Protein AF-A0A0M1VW42-F1 (afdb_monomer)

Nearest PDB structures (foldseek):
  6h0a-assembly1_A  TM=8.310E-01  e=3.616E-01  Homo sapiens
  1sc6-assembly1_D  TM=5.309E-01  e=1.632E-01  Escherichia coli
  1sc6-assembly1_C  TM=4.648E-01  e=4.910E-01  Escherichia coli
  6vz8-assembly1_R  TM=3.856E-01  e=1.389E+00  Arabidopsis thaliana
  3mtj-assembly1_A  TM=3.858E-01  e=3.077E+00  Thiobacillus denitrificans ATCC 25259

Organism: NCBI:txid469606

Radius of gyration: 21.07 Å; Cα contacts (8 Å, |Δi|>4): 609; chains: 1; bounding box: 52×49×60 Å

pLDDT: mean 81.1, std 13.62, range [33.69, 97.38]

Solvent-accessible surface area (backbone atoms only — not comparable to full-atom values): 19441 Å² total; per-residue (Å²): 131,86,78,72,64,46,77,35,41,20,64,25,73,74,48,46,68,50,44,62,53,35,60,77,67,72,54,63,53,63,59,52,53,50,51,52,48,51,54,46,50,55,55,35,47,76,70,75,40,60,72,78,79,42,40,70,41,20,39,85,55,71,62,80,68,27,27,28,36,40,37,40,28,41,48,82,61,46,93,58,97,53,61,65,55,65,51,41,39,54,48,43,54,59,52,68,37,77,91,32,43,88,45,38,29,32,35,25,40,38,73,50,47,68,87,44,76,38,39,62,61,52,44,52,54,48,33,74,70,35,90,68,74,70,73,72,90,78,51,43,30,41,38,40,38,38,35,40,35,36,70,68,56,50,50,52,53,45,66,72,41,66,83,41,83,29,46,70,51,65,38,82,48,62,71,52,70,66,62,34,80,22,58,68,71,54,52,72,64,28,35,41,43,66,60,32,37,38,26,47,21,54,88,94,50,83,77,44,79,66,62,78,40,49,47,91,84,47,44,81,41,81,35,43,36,72,58,30,46,30,53,66,32,47,70,69,79,54,56,84,54,97,49,55,65,53,38,45,12,34,72,76,30,61,88,70,52,55,61,65,86,79,36,45,80,44,73,53,69,69,56,52,50,45,43,48,73,72,33,61,69,56,24,52,60,40,53,79,68,64,37,82,46,74,64,51,38,49,51,54,53,56,77,45,63,58,68,59,52,26,55,34,34,48,47,94,88,43,34,34,34,28,34,62,40,76,48,97,76,41,66,37,42,35,33,36,37,46,40,78,93,77,42,34,38,33,63,74,51,74,89

Secondary structure (DSSP, 8-state):
---PPEEES---TTHHHHHHHHHHTT--HHHHHHHHHHHHHHHHHHTT--GGGGTTTSS---SSS-EEEEEEEEGGG--SS-HHHHHHHHHHHHTTSGGGTT--EEEEEEEE-TTSTTHHHHHHHHHHH-SSPPPTTS--EEEEEEEEE-HHHHHHHHHHHTTSTTEEEEEE-TT-GGGGTTT----EEEEEETTEEEEEE-TT----GGGGGS-TTPEEEEEEHHHHHHHT----S---STTHHHHHHHHH-TTT---GGGSEEE--HHHHHHHHHH-HHHHHHHHTTT--SHHHHHHHHHHT--S-EEEEEE-SS-EEEEEEEEETTEEEEEEEEEEGGGTEEEEEEE-

Sequence (351 aa):
MSIKALKLHCFGNQWSVFYDVMKKFNLDIFYVIRNNFMKLENKLNGYSVDYSDLKSVLIPPDGKKHFDFLFLYDYSKCDECFLGKLVFEKLFHILENENFKKTNTSIFSGDLLFDRVGYEEIIDYINKYSIQKIKPYKSNYFVVLMSHLTENQSKYINGLFKDDEYYICCVNITFKNDLVKVNLLLPSVGLKTKDKFIMPIPEEGGENLYSKFLPKKWKPVFVIDYLFDSFLKYNYQTNVYYGNEDFTNYILNPNRAENFKSYSLVVDKNKYNYLTSNKSHVSKILCDVQANDVDNFKNLVWTSLSNNIFNIILDIHGRKFNTLIDVNNHRLFFSFEYISEKKEIRLITAY

Structure (mmCIF, N/CA/C/O backbone):
data_AF-A0A0M1VW42-F1
#
_entry.id   AF-A0A0M1VW42-F1
#
loop_
_atom_site.group_PDB
_atom_site.id
_atom_site.type_symbol
_atom_site.label_atom_id
_atom_site.label_alt_id
_atom_site.label_comp_id
_atom_site.label_asym_id
_atom_site.label_entity_id
_atom_site.label_seq_id
_atom_site.pdbx_PDB_ins_code
_atom_site.Cartn_x
_atom_site.Cartn_y
_atom_site.Cartn_z
_atom_site.occupancy
_atom_site.B_iso_or_equiv
_atom_site.auth_seq_id
_atom_site.auth_comp_id
_atom_site.auth_asym_id
_atom_site.auth_atom_id
_atom_site.pdbx_PDB_model_num
ATOM 1 N N . MET A 1 1 ? -5.391 -11.514 -31.744 1.00 39.09 1 MET A N 1
ATOM 2 C CA . MET A 1 1 ? -5.947 -10.419 -30.912 1.00 39.09 1 MET A CA 1
ATOM 3 C C . MET A 1 1 ? -4.818 -9.462 -30.575 1.00 39.09 1 MET A C 1
ATOM 5 O O . MET A 1 1 ? -3.816 -9.937 -30.055 1.00 39.09 1 MET A O 1
ATOM 9 N N . SER A 1 2 ? -4.927 -8.166 -30.896 1.00 42.12 2 SER A N 1
ATOM 10 C CA . SER A 1 2 ? -3.875 -7.208 -30.531 1.00 42.12 2 SER A CA 1
ATOM 11 C C . SER A 1 2 ? -3.767 -7.121 -29.007 1.00 42.12 2 SER A C 1
ATOM 13 O O . SER A 1 2 ? -4.770 -7.066 -28.290 1.00 42.12 2 SER A O 1
ATOM 15 N N . ILE A 1 3 ? -2.542 -7.201 -28.497 1.00 49.53 3 ILE A N 1
ATOM 16 C CA . ILE A 1 3 ? -2.269 -7.081 -27.069 1.00 49.53 3 ILE A CA 1
ATOM 17 C C . ILE A 1 3 ? -2.462 -5.602 -26.720 1.00 49.53 3 ILE A C 1
ATOM 19 O O . ILE A 1 3 ? -1.600 -4.773 -27.002 1.00 49.53 3 ILE A O 1
ATOM 23 N N . LYS A 1 4 ? -3.623 -5.254 -26.149 1.00 66.38 4 LYS A N 1
ATOM 24 C CA . LYS A 1 4 ? -3.771 -3.996 -25.406 1.00 66.38 4 LYS A CA 1
ATOM 25 C C . LYS A 1 4 ? -2.759 -4.026 -24.258 1.00 66.38 4 LYS A C 1
ATOM 27 O O . LYS A 1 4 ? -2.629 -5.052 -23.594 1.00 66.38 4 LYS A O 1
ATOM 32 N N . ALA A 1 5 ? -2.050 -2.919 -24.051 1.00 79.75 5 ALA A N 1
ATOM 33 C CA . ALA A 1 5 ? -1.117 -2.760 -22.941 1.00 79.75 5 ALA A CA 1
ATOM 34 C C . ALA A 1 5 ? -1.797 -3.115 -21.606 1.00 79.75 5 ALA A C 1
ATOM 36 O O . ALA A 1 5 ? -2.879 -2.597 -21.316 1.00 79.75 5 ALA A O 1
ATOM 37 N N . LEU A 1 6 ? -1.164 -3.973 -20.805 1.00 86.38 6 LEU A N 1
ATOM 38 C CA . LEU A 1 6 ? -1.607 -4.293 -19.450 1.00 86.38 6 LEU A CA 1
ATOM 39 C C . LEU A 1 6 ? -1.093 -3.205 -18.503 1.00 86.38 6 LEU A C 1
ATOM 41 O O . LEU A 1 6 ? 0.103 -2.914 -18.497 1.00 86.38 6 LEU A O 1
ATOM 45 N N . LYS A 1 7 ? -1.988 -2.597 -17.721 1.00 90.19 7 LYS A N 1
ATOM 46 C CA . LYS A 1 7 ? -1.656 -1.530 -16.769 1.00 90.19 7 LYS A CA 1
ATOM 47 C C . LYS A 1 7 ? -2.006 -1.975 -15.356 1.00 90.19 7 LYS A C 1
ATOM 49 O O . LYS A 1 7 ? -3.177 -2.170 -15.058 1.00 90.19 7 LYS A O 1
ATOM 54 N N . LEU A 1 8 ? -1.001 -2.091 -14.499 1.00 89.50 8 LEU A N 1
ATOM 55 C CA . LEU A 1 8 ? -1.141 -2.507 -13.104 1.00 89.50 8 LEU A CA 1
ATOM 56 C C . LEU A 1 8 ? -0.681 -1.361 -12.198 1.00 89.50 8 LEU A C 1
ATOM 58 O O . LEU A 1 8 ? 0.390 -0.796 -12.411 1.00 89.50 8 LEU A O 1
ATOM 62 N N . HIS A 1 9 ? -1.463 -0.990 -11.186 1.00 90.62 9 HIS A N 1
ATOM 63 C CA . HIS A 1 9 ? -1.060 0.042 -10.224 1.00 90.62 9 HIS A CA 1
ATOM 64 C C . HIS A 1 9 ? -0.103 -0.508 -9.178 1.00 90.62 9 HIS A C 1
ATOM 66 O O . HIS A 1 9 ? 0.907 0.133 -8.906 1.00 90.62 9 HIS A O 1
ATOM 72 N N . CYS A 1 10 ? -0.348 -1.717 -8.692 1.00 85.12 10 CYS A N 1
ATOM 73 C CA . CYS A 1 10 ? 0.614 -2.505 -7.936 1.00 85.12 10 CYS A CA 1
ATOM 74 C C . CYS A 1 10 ? 0.623 -3.941 -8.441 1.00 85.12 10 CYS A C 1
ATOM 76 O O . CYS A 1 10 ? -0.285 -4.373 -9.158 1.00 85.12 10 CYS A O 1
ATOM 78 N N . PHE A 1 11 ? 1.665 -4.667 -8.052 1.00 80.06 11 PHE A N 1
ATOM 79 C CA . PHE A 1 11 ? 1.702 -6.107 -8.198 1.00 80.06 11 PHE A CA 1
ATOM 80 C C . PHE A 1 11 ? 2.447 -6.726 -7.002 1.00 80.06 11 PHE A C 1
ATOM 82 O O . PHE A 1 11 ? 3.525 -6.245 -6.657 1.00 80.06 11 PHE A O 1
ATOM 89 N N . GLY A 1 12 ? 1.849 -7.707 -6.317 1.00 71.38 12 GLY A N 1
ATOM 90 C CA . GLY A 1 12 ? 2.294 -8.219 -5.010 1.00 71.38 12 GLY A CA 1
ATOM 91 C C . GLY A 1 12 ? 3.050 -9.559 -5.032 1.00 71.38 12 GLY A C 1
ATOM 92 O O . GLY A 1 12 ? 2.871 -10.383 -5.923 1.00 71.38 12 GLY A O 1
ATOM 93 N N . ASN A 1 13 ? 3.875 -9.792 -4.001 1.00 57.62 13 ASN A N 1
ATOM 94 C CA . ASN A 1 13 ? 4.940 -10.813 -3.938 1.00 57.62 13 ASN A CA 1
ATOM 95 C C . ASN A 1 13 ? 4.492 -12.291 -3.793 1.00 57.62 13 ASN A C 1
ATOM 97 O O . ASN A 1 13 ? 5.327 -13.194 -3.864 1.00 57.62 13 ASN A O 1
ATOM 101 N N . GLN A 1 14 ? 3.198 -12.596 -3.626 1.00 56.34 14 GLN A N 1
ATOM 102 C CA . GLN A 1 14 ? 2.753 -14.002 -3.531 1.00 56.34 14 GLN A CA 1
ATOM 103 C C . GLN A 1 14 ? 3.030 -14.815 -4.814 1.00 56.34 14 GLN A C 1
ATOM 105 O O . GLN A 1 14 ? 3.036 -16.044 -4.795 1.00 56.34 14 GLN A O 1
ATOM 110 N N . TRP A 1 15 ? 3.348 -14.146 -5.924 1.00 55.66 15 TRP A N 1
ATOM 111 C CA . TRP A 1 15 ? 3.736 -14.802 -7.168 1.00 55.66 15 TRP A CA 1
ATOM 112 C C . TRP A 1 15 ? 5.123 -15.434 -7.172 1.00 55.66 15 TRP A C 1
ATOM 114 O O . TRP A 1 15 ? 5.373 -16.218 -8.074 1.00 55.66 15 TRP A O 1
ATOM 124 N N . SER A 1 16 ? 6.025 -15.132 -6.234 1.00 53.97 16 SER A N 1
ATOM 125 C CA . SER A 1 16 ? 7.338 -15.804 -6.196 1.00 53.97 16 SER A CA 1
ATOM 126 C C . SER A 1 16 ? 7.172 -17.325 -6.057 1.00 53.97 16 SER A C 1
ATOM 128 O O . SER A 1 16 ? 7.697 -18.088 -6.865 1.00 53.97 16 SER A O 1
ATOM 130 N N . VAL A 1 17 ? 6.313 -17.756 -5.127 1.00 57.91 17 VAL A N 1
ATOM 131 C CA . VAL A 1 17 ? 5.945 -19.167 -4.935 1.00 57.91 17 VAL A CA 1
ATOM 132 C C . VAL A 1 17 ? 5.143 -19.710 -6.125 1.00 57.91 17 VAL A C 1
ATOM 134 O O . VAL A 1 17 ? 5.425 -20.805 -6.611 1.00 57.91 17 VAL A O 1
ATOM 137 N N . PHE A 1 18 ? 4.174 -18.949 -6.651 1.00 62.38 18 PHE A N 1
ATOM 138 C CA . PHE A 1 18 ? 3.411 -19.375 -7.834 1.00 62.38 18 PHE A CA 1
ATOM 139 C C . PHE A 1 18 ? 4.283 -19.493 -9.090 1.00 62.38 18 PHE A C 1
ATOM 141 O O . PHE A 1 18 ? 4.037 -20.375 -9.904 1.00 62.38 18 PHE A O 1
ATOM 148 N N . TYR A 1 19 ? 5.307 -18.659 -9.261 1.00 62.44 19 TYR A N 1
ATOM 149 C CA . TYR A 1 19 ? 6.197 -18.677 -10.420 1.00 62.44 19 TYR A CA 1
ATOM 150 C C . TYR A 1 19 ? 6.984 -19.984 -10.489 1.00 62.44 19 TYR A C 1
ATOM 152 O O . TYR A 1 19 ? 7.017 -20.620 -11.542 1.00 62.44 19 TYR A O 1
ATOM 160 N N . ASP A 1 20 ? 7.572 -20.423 -9.373 1.00 65.25 20 ASP A N 1
ATOM 161 C CA . ASP A 1 20 ? 8.312 -21.689 -9.318 1.00 65.25 20 ASP A CA 1
ATOM 162 C C . ASP A 1 20 ? 7.423 -22.877 -9.689 1.00 65.25 20 ASP A C 1
ATOM 164 O O . ASP A 1 20 ? 7.853 -23.810 -10.373 1.00 65.25 20 ASP A O 1
ATOM 168 N N . VAL A 1 21 ? 6.153 -22.821 -9.287 1.00 63.59 21 VAL A N 1
ATOM 169 C CA . VAL A 1 21 ? 5.132 -23.785 -9.696 1.00 63.59 21 VAL A CA 1
ATOM 170 C C . VAL A 1 21 ? 4.849 -23.653 -11.197 1.00 63.59 21 VAL A C 1
ATOM 172 O O . VAL A 1 21 ? 4.949 -24.632 -11.931 1.00 63.59 21 VAL A O 1
ATOM 175 N N . MET A 1 22 ? 4.568 -22.453 -11.697 1.00 66.81 22 MET A N 1
ATOM 176 C CA . MET A 1 22 ? 4.240 -22.205 -13.105 1.00 66.81 22 MET A CA 1
ATOM 177 C C . MET A 1 22 ? 5.362 -22.586 -14.071 1.00 66.81 22 MET A C 1
ATOM 179 O O . MET A 1 22 ? 5.080 -23.110 -15.149 1.00 66.81 22 MET A O 1
ATOM 183 N N . LYS A 1 23 ? 6.625 -22.374 -13.683 1.00 66.69 23 LYS A N 1
ATOM 184 C CA . LYS A 1 23 ? 7.804 -22.782 -14.452 1.00 66.69 23 LYS A CA 1
ATOM 185 C C . LYS A 1 23 ? 7.878 -24.299 -14.590 1.00 66.69 23 LYS A C 1
ATOM 187 O O . LYS A 1 23 ? 8.151 -24.784 -15.682 1.00 66.69 23 LYS A O 1
ATOM 192 N N . LYS A 1 24 ? 7.572 -25.055 -13.526 1.00 68.00 24 LYS A N 1
ATOM 193 C CA . LYS A 1 24 ? 7.471 -26.527 -13.602 1.00 68.00 24 LYS A CA 1
ATOM 194 C C . LYS A 1 24 ? 6.394 -26.978 -14.593 1.00 68.00 24 LYS A C 1
ATOM 196 O O . LYS A 1 24 ? 6.545 -28.028 -15.207 1.00 68.00 24 LYS A O 1
ATOM 201 N N . PHE A 1 25 ? 5.345 -26.177 -14.773 1.00 65.12 25 PHE A N 1
ATOM 202 C CA . PHE A 1 25 ? 4.242 -26.449 -15.698 1.00 65.12 25 PHE A CA 1
ATOM 203 C C . PHE A 1 25 ? 4.387 -25.786 -17.081 1.00 65.12 25 PHE A C 1
ATOM 205 O O . PHE A 1 25 ? 3.469 -25.897 -17.889 1.00 65.12 25 PHE A O 1
ATOM 212 N N . ASN A 1 26 ? 5.515 -25.125 -17.383 1.00 68.12 26 ASN A N 1
ATOM 213 C CA . ASN A 1 26 ? 5.757 -24.411 -18.648 1.00 68.12 26 ASN A CA 1
ATOM 214 C C . ASN A 1 26 ? 4.633 -23.427 -19.042 1.00 68.12 26 ASN A C 1
ATOM 216 O O . ASN A 1 26 ? 4.292 -23.294 -20.218 1.00 68.12 26 ASN A O 1
ATOM 220 N N . LEU A 1 27 ? 4.032 -22.745 -18.064 1.00 67.56 27 LEU A N 1
ATOM 221 C CA . LEU A 1 27 ? 2.945 -21.798 -18.320 1.00 67.56 27 LEU A CA 1
ATOM 222 C C . LEU A 1 27 ? 3.471 -20.435 -18.790 1.00 67.56 27 LEU A C 1
ATOM 224 O O . LEU A 1 27 ? 4.463 -19.929 -18.267 1.00 67.56 27 LEU A O 1
ATOM 228 N N . ASP A 1 28 ? 2.761 -19.802 -19.732 1.00 77.19 28 ASP A N 1
ATOM 229 C CA . ASP A 1 28 ? 3.016 -18.412 -20.131 1.00 77.19 28 ASP A CA 1
ATOM 230 C C . ASP A 1 28 ? 2.581 -17.460 -19.010 1.00 77.19 28 ASP A C 1
ATOM 232 O O . ASP A 1 28 ? 1.400 -17.215 -18.760 1.00 77.19 28 ASP A O 1
ATOM 236 N N . ILE A 1 29 ? 3.573 -16.907 -18.331 1.00 75.62 29 ILE A N 1
ATOM 237 C CA . ILE A 1 29 ? 3.407 -16.128 -17.107 1.00 75.62 29 ILE A CA 1
ATOM 238 C C . ILE A 1 29 ? 2.707 -14.809 -17.385 1.00 75.62 29 ILE A C 1
ATOM 240 O O . ILE A 1 29 ? 1.836 -14.400 -16.619 1.00 75.62 29 ILE A O 1
ATOM 244 N N . PHE A 1 30 ? 3.015 -14.178 -18.517 1.00 78.62 30 PHE A N 1
ATOM 245 C CA . PHE A 1 30 ? 2.319 -12.969 -18.929 1.00 78.62 30 PHE A CA 1
ATOM 246 C C . PHE A 1 30 ? 0.835 -13.255 -19.172 1.00 78.62 30 PHE A C 1
ATOM 248 O O . PHE A 1 30 ? -0.026 -12.489 -18.731 1.00 78.62 30 PHE A O 1
ATOM 255 N N . TYR A 1 31 ? 0.526 -14.378 -19.825 1.00 80.69 31 TYR A N 1
ATOM 256 C CA . TYR A 1 31 ? -0.853 -14.793 -20.062 1.00 80.69 31 TYR A CA 1
ATOM 257 C C . TYR A 1 31 ? -1.615 -15.068 -18.757 1.00 80.69 31 TYR A C 1
ATOM 259 O O . TYR A 1 31 ? -2.746 -14.604 -18.602 1.00 80.69 31 TYR A O 1
ATOM 267 N N . VAL A 1 32 ? -0.998 -15.746 -17.783 1.00 82.31 32 VAL A N 1
ATOM 268 C CA . VAL A 1 32 ? -1.642 -16.009 -16.484 1.00 82.31 32 VAL A CA 1
ATOM 269 C C . VAL A 1 32 ? -1.842 -14.722 -15.680 1.00 82.31 32 VAL A C 1
ATOM 271 O O . VAL A 1 32 ? -2.938 -14.509 -15.160 1.00 82.31 32 VAL A O 1
ATOM 274 N N . ILE A 1 33 ? -0.851 -13.821 -15.630 1.00 83.25 33 ILE A N 1
ATOM 275 C CA . ILE A 1 33 ? -1.000 -12.503 -14.984 1.00 83.25 33 ILE A CA 1
ATOM 276 C C . ILE A 1 33 ? -2.162 -11.738 -15.623 1.00 83.25 33 ILE A C 1
ATOM 278 O O . ILE A 1 33 ? -3.037 -11.236 -14.917 1.00 83.25 33 ILE A O 1
ATOM 282 N N . ARG A 1 34 ? -2.212 -11.690 -16.959 1.00 85.81 34 ARG A N 1
ATOM 283 C CA . ARG A 1 34 ? -3.280 -11.016 -17.702 1.00 85.81 34 ARG A CA 1
ATOM 284 C C . ARG A 1 34 ? -4.654 -11.606 -17.393 1.00 85.81 34 ARG A C 1
ATOM 286 O O . ARG A 1 34 ? -5.586 -10.848 -17.140 1.00 85.81 34 ARG A O 1
ATOM 293 N N . ASN A 1 35 ? -4.796 -12.928 -17.405 1.00 88.50 35 ASN A N 1
ATOM 294 C CA . ASN A 1 35 ? -6.075 -13.585 -17.132 1.00 88.50 35 ASN A CA 1
ATOM 295 C C . ASN A 1 35 ? -6.542 -13.359 -15.692 1.00 88.50 35 ASN A C 1
ATOM 297 O O . ASN A 1 35 ? -7.717 -13.071 -15.468 1.00 88.50 35 ASN A O 1
ATOM 301 N N . ASN A 1 36 ? -5.627 -13.442 -14.724 1.00 89.31 36 ASN A N 1
ATOM 302 C CA . ASN A 1 36 ? -5.936 -13.166 -13.325 1.00 89.31 36 ASN A CA 1
ATOM 303 C C . ASN A 1 36 ? -6.330 -11.699 -13.121 1.00 89.31 36 ASN A C 1
ATOM 305 O O . ASN A 1 36 ? -7.307 -11.421 -12.426 1.00 89.31 36 ASN A O 1
ATOM 309 N N . PHE A 1 37 ? -5.649 -10.768 -13.789 1.00 91.88 37 PHE A N 1
ATOM 310 C CA . PHE A 1 37 ? -6.035 -9.362 -13.762 1.00 91.88 37 PHE A CA 1
ATOM 311 C C . PHE A 1 37 ? -7.416 -9.133 -14.393 1.00 91.88 37 PHE A C 1
ATOM 313 O O . PHE A 1 37 ? -8.256 -8.479 -13.789 1.00 91.88 37 PHE A O 1
ATOM 320 N N . MET A 1 38 ? -7.714 -9.751 -15.541 1.00 93.38 38 MET A N 1
ATOM 321 C CA . MET A 1 38 ? -9.050 -9.683 -16.150 1.00 93.38 38 MET A CA 1
ATOM 322 C C . MET A 1 38 ? -10.136 -10.274 -15.236 1.00 93.38 38 MET A C 1
ATOM 324 O O . MET A 1 38 ? -11.234 -9.725 -15.149 1.00 93.38 38 MET A O 1
ATOM 328 N N . LYS A 1 39 ? -9.845 -11.376 -14.528 1.00 94.75 39 LYS A N 1
ATOM 329 C CA . LYS A 1 39 ? -10.752 -11.966 -13.526 1.00 94.75 39 LYS A CA 1
ATOM 330 C C . LYS A 1 39 ? -11.042 -10.970 -12.401 1.00 94.75 39 LYS A C 1
ATOM 332 O O . LYS A 1 39 ? -12.202 -10.808 -12.020 1.00 94.75 39 LYS A O 1
ATOM 337 N N . LEU A 1 40 ? -10.013 -10.280 -11.908 1.00 95.81 40 LEU A N 1
ATOM 338 C CA . LEU A 1 40 ? -10.165 -9.224 -10.914 1.00 95.81 40 LEU A CA 1
ATOM 339 C C . LEU A 1 40 ? -10.977 -8.040 -11.447 1.00 95.81 40 LEU A C 1
ATOM 341 O O . LEU A 1 40 ? -11.939 -7.640 -10.799 1.00 95.81 40 LEU A O 1
ATOM 345 N N . GLU A 1 41 ? -10.622 -7.487 -12.608 1.00 96.12 41 GLU A N 1
ATOM 346 C CA . GLU A 1 41 ? -11.327 -6.344 -13.200 1.00 96.12 41 GLU A CA 1
ATOM 347 C C . GLU A 1 41 ? -12.808 -6.657 -13.409 1.00 96.12 41 GLU A C 1
ATOM 349 O O . GLU A 1 41 ? -13.664 -5.865 -13.026 1.00 96.12 41 GLU A O 1
ATOM 354 N N . ASN A 1 42 ? -13.134 -7.842 -13.932 1.00 96.12 42 ASN A N 1
ATOM 355 C CA . ASN A 1 42 ? -14.521 -8.281 -14.083 1.00 96.12 42 ASN A CA 1
ATOM 356 C C . ASN A 1 42 ? -15.252 -8.336 -12.735 1.00 96.12 42 ASN A C 1
ATOM 358 O O . ASN A 1 42 ? -16.399 -7.894 -12.640 1.00 96.12 42 ASN A O 1
ATOM 362 N N . LYS A 1 43 ? -14.589 -8.835 -11.681 1.00 96.25 43 LYS A N 1
ATOM 363 C CA . LYS A 1 43 ? -15.155 -8.857 -10.329 1.00 96.25 43 LYS A CA 1
ATOM 364 C C . LYS A 1 43 ? -15.408 -7.439 -9.821 1.00 96.25 43 LYS A C 1
ATOM 366 O O . LYS A 1 43 ? -16.519 -7.167 -9.387 1.00 96.25 43 LYS A O 1
ATOM 371 N N . LEU A 1 44 ? -14.431 -6.538 -9.909 1.00 97.25 44 LEU A N 1
ATOM 372 C CA . LEU A 1 44 ? -14.555 -5.145 -9.461 1.00 97.25 44 LEU A CA 1
ATOM 373 C C . LEU A 1 44 ? -15.641 -4.381 -10.234 1.00 97.25 44 LEU A C 1
ATOM 375 O O . LEU A 1 44 ? -16.494 -3.730 -9.623 1.00 97.25 44 LEU A O 1
ATOM 379 N N . ASN A 1 45 ? -15.682 -4.541 -11.557 1.00 96.62 45 ASN A N 1
ATOM 380 C CA . ASN A 1 45 ? -16.691 -3.938 -12.427 1.00 96.62 45 ASN A CA 1
ATOM 381 C C . ASN A 1 45 ? -18.108 -4.403 -12.071 1.00 96.62 45 ASN A C 1
ATOM 383 O O . ASN A 1 45 ? -19.033 -3.590 -12.069 1.00 96.62 45 ASN A O 1
ATOM 387 N N . GLY A 1 46 ? -18.273 -5.671 -11.674 1.00 96.69 46 GLY A N 1
ATOM 388 C CA . GLY A 1 46 ? -19.538 -6.200 -11.153 1.00 96.69 46 GLY A CA 1
ATOM 389 C C . GLY A 1 46 ? -20.064 -5.465 -9.910 1.00 96.69 46 GLY A C 1
ATOM 390 O O . GLY A 1 46 ? -21.268 -5.464 -9.670 1.00 96.69 46 GLY A O 1
ATOM 391 N N . TYR A 1 47 ? -19.194 -4.781 -9.159 1.00 96.44 47 TYR A N 1
ATOM 392 C CA . TYR A 1 47 ? -19.557 -3.915 -8.027 1.00 96.44 47 TYR A CA 1
ATOM 393 C C . TYR A 1 47 ? -19.388 -2.421 -8.341 1.00 96.44 47 TYR A C 1
ATOM 395 O O . TYR A 1 47 ? -19.360 -1.588 -7.430 1.00 96.44 47 TYR A O 1
ATOM 403 N N . SER A 1 48 ? -19.273 -2.054 -9.619 1.00 96.12 48 SER A N 1
ATOM 404 C CA . SER A 1 48 ? -19.038 -0.674 -10.061 1.00 96.12 48 SER A CA 1
ATOM 405 C C . SER A 1 48 ? -17.817 -0.050 -9.371 1.00 96.12 48 SER A C 1
ATOM 407 O O . SER A 1 48 ? -17.897 1.044 -8.801 1.00 96.12 48 SER A O 1
ATOM 409 N N . VAL A 1 49 ? -16.714 -0.796 -9.337 1.00 96.19 49 VAL A N 1
ATOM 410 C CA . VAL A 1 49 ? -15.392 -0.324 -8.922 1.00 96.19 49 VAL A CA 1
ATOM 411 C C . VAL A 1 49 ? -14.484 -0.390 -10.142 1.00 96.19 49 VAL A C 1
ATOM 413 O O . VAL A 1 49 ? -14.231 -1.474 -10.655 1.00 96.19 49 VAL A O 1
ATOM 416 N N . ASP A 1 50 ? -14.001 0.762 -10.596 1.00 94.75 50 ASP A N 1
ATOM 417 C CA . ASP A 1 50 ? -12.973 0.832 -11.634 1.00 94.75 50 ASP A CA 1
ATOM 418 C C . ASP A 1 50 ? -11.598 0.650 -10.976 1.00 94.75 50 ASP A C 1
ATOM 420 O O . ASP A 1 50 ? -11.285 1.320 -9.990 1.00 94.75 50 ASP A O 1
ATOM 424 N N . TYR A 1 51 ? -10.768 -0.249 -11.504 1.00 95.06 51 TYR A N 1
ATOM 425 C CA . TYR A 1 51 ? -9.409 -0.459 -11.000 1.00 95.06 51 TYR A CA 1
ATOM 426 C C . TYR A 1 51 ? -8.565 0.825 -11.051 1.00 95.06 51 TYR A C 1
ATOM 428 O O . TYR A 1 51 ? -7.766 1.088 -10.150 1.00 95.06 51 TYR A O 1
ATOM 436 N N . SER A 1 52 ? -8.770 1.658 -12.072 1.00 92.69 52 SER A N 1
ATOM 437 C CA . SER A 1 52 ? -8.025 2.905 -12.249 1.00 92.69 52 SER A CA 1
ATOM 438 C C . SER A 1 52 ? -8.327 3.952 -11.170 1.00 92.69 52 SER A C 1
ATOM 440 O O . SER A 1 52 ? -7.429 4.708 -10.781 1.00 92.69 52 SER A O 1
ATOM 442 N N . ASP A 1 53 ? -9.537 3.931 -10.597 1.00 92.62 53 ASP A N 1
ATOM 443 C CA . ASP A 1 53 ? -9.925 4.763 -9.449 1.00 92.62 53 ASP A CA 1
ATOM 444 C C . ASP A 1 53 ? -9.149 4.380 -8.173 1.00 92.62 53 ASP A C 1
ATOM 446 O O . ASP A 1 53 ? -9.047 5.181 -7.240 1.00 92.62 53 ASP A O 1
ATOM 450 N N . LEU A 1 54 ? -8.584 3.167 -8.112 1.00 93.50 54 LEU A N 1
ATOM 451 C CA . LEU A 1 54 ? -7.855 2.662 -6.945 1.00 93.50 54 LEU A CA 1
ATOM 452 C C . LEU A 1 54 ? -6.379 3.074 -6.941 1.00 93.50 54 LEU A C 1
ATOM 454 O O . LEU A 1 54 ? -5.694 2.881 -5.941 1.00 93.50 54 LEU A O 1
ATOM 458 N N . LYS A 1 55 ? -5.867 3.694 -8.012 1.00 91.38 55 LYS A N 1
ATOM 459 C CA . LYS A 1 55 ? -4.446 4.055 -8.145 1.00 91.38 55 LYS A CA 1
ATOM 460 C C . LYS A 1 55 ? -3.847 4.690 -6.891 1.00 91.38 55 LYS A C 1
ATOM 462 O O . LYS A 1 55 ? -2.738 4.341 -6.510 1.00 91.38 55 LYS A O 1
ATOM 467 N N . SER A 1 56 ? -4.553 5.637 -6.273 1.00 87.81 56 SER A N 1
ATOM 468 C CA . SER A 1 56 ? -4.022 6.432 -5.161 1.00 87.81 56 SER A CA 1
ATOM 469 C C . SER A 1 56 ? -3.716 5.602 -3.912 1.00 87.81 56 SER A C 1
ATOM 471 O O . SER A 1 56 ? -2.816 5.947 -3.160 1.00 87.81 56 SER A O 1
ATOM 473 N N . VAL A 1 57 ? -4.451 4.510 -3.716 1.00 88.38 57 VAL A N 1
ATOM 474 C CA . VAL A 1 57 ? -4.371 3.636 -2.543 1.00 88.38 57 VAL A CA 1
ATOM 475 C C . VAL A 1 57 ? -3.551 2.363 -2.818 1.00 88.38 57 VAL A C 1
ATOM 477 O O . VAL A 1 57 ? -3.134 1.663 -1.898 1.00 88.38 57 VAL A O 1
ATOM 480 N N . LEU A 1 58 ? -3.270 2.101 -4.097 1.00 89.44 58 LEU A N 1
ATOM 481 C CA . LEU A 1 58 ? -2.430 1.004 -4.576 1.00 89.44 58 LEU A CA 1
ATOM 482 C C . LEU A 1 58 ? -0.969 1.415 -4.814 1.00 89.44 58 LEU A C 1
ATOM 484 O O . LEU A 1 58 ? -0.179 0.600 -5.277 1.00 89.44 58 LEU A O 1
ATOM 488 N N . ILE A 1 59 ? -0.582 2.655 -4.517 1.00 86.06 59 ILE A N 1
ATOM 489 C CA . ILE A 1 59 ? 0.809 3.119 -4.616 1.00 86.06 59 ILE A CA 1
ATOM 490 C C . ILE A 1 59 ? 1.221 3.808 -3.311 1.00 86.06 59 ILE A C 1
ATOM 492 O O . ILE A 1 59 ? 0.349 4.355 -2.628 1.00 86.06 59 ILE A O 1
ATOM 496 N N . PRO A 1 60 ? 2.524 3.839 -2.971 1.00 82.44 60 PRO A N 1
ATOM 497 C CA . PRO A 1 60 ? 2.968 4.543 -1.779 1.00 82.44 60 PRO A CA 1
ATOM 498 C C . PRO A 1 60 ? 2.586 6.031 -1.837 1.00 82.44 60 PRO A C 1
ATOM 500 O O . PRO A 1 60 ? 2.699 6.649 -2.905 1.00 82.44 60 PRO A O 1
ATOM 503 N N . PRO A 1 61 ? 2.184 6.640 -0.709 1.00 86.12 61 PRO A N 1
ATOM 504 C CA . PRO A 1 61 ? 1.935 8.071 -0.656 1.00 86.12 61 PRO A CA 1
ATOM 505 C C . PRO A 1 61 ? 3.220 8.881 -0.869 1.00 86.12 61 PRO A C 1
ATOM 507 O O . PRO A 1 61 ? 4.319 8.469 -0.485 1.00 86.12 61 PRO A O 1
ATOM 510 N N . ASP A 1 62 ? 3.060 10.072 -1.454 1.00 79.25 62 ASP A N 1
ATOM 511 C CA . ASP A 1 62 ? 4.154 11.004 -1.746 1.00 79.25 62 ASP A CA 1
ATOM 512 C C . ASP A 1 62 ? 4.641 11.805 -0.535 1.00 79.25 62 ASP A C 1
ATOM 514 O O . ASP A 1 62 ? 5.673 12.471 -0.610 1.00 79.25 62 ASP A O 1
ATOM 518 N N . GLY A 1 63 ? 3.892 11.754 0.569 1.00 82.56 63 GLY A N 1
ATOM 519 C CA . GLY A 1 63 ? 4.193 12.481 1.790 1.00 82.56 63 GLY A CA 1
ATOM 520 C C . GLY A 1 63 ? 4.013 14.000 1.692 1.00 82.56 63 GLY A C 1
ATOM 521 O O . GLY A 1 63 ? 4.448 14.732 2.576 1.00 82.56 63 GLY A O 1
ATOM 522 N N . LYS A 1 64 ? 3.371 14.514 0.637 1.00 84.00 64 LYS A N 1
ATOM 523 C CA . LYS A 1 64 ? 3.009 15.941 0.549 1.00 84.00 64 LYS A CA 1
ATOM 524 C C . LYS A 1 64 ? 1.632 16.192 1.140 1.00 84.00 64 LYS A C 1
ATOM 526 O O . LYS A 1 64 ? 1.431 17.143 1.887 1.00 84.00 64 LYS A O 1
ATOM 531 N N . LYS A 1 65 ? 0.669 15.350 0.765 1.00 89.50 65 LYS A N 1
ATOM 532 C CA . LYS A 1 65 ? -0.735 15.482 1.183 1.00 89.50 65 LYS A CA 1
ATOM 533 C C . LYS A 1 65 ? -1.248 14.249 1.909 1.00 89.50 65 LYS A C 1
ATOM 535 O O . LYS A 1 65 ? -2.069 14.378 2.815 1.00 89.50 65 LYS A O 1
ATOM 540 N N . HIS A 1 66 ? -0.796 13.080 1.476 1.00 91.62 66 HIS A N 1
ATOM 541 C CA . HIS A 1 66 ? -1.204 11.804 2.036 1.00 91.62 66 HIS A CA 1
ATOM 542 C C . HIS A 1 66 ? 0.008 11.096 2.622 1.00 91.62 66 HIS A C 1
ATOM 544 O O . HIS A 1 66 ? 1.136 11.316 2.182 1.00 91.62 66 HIS A O 1
ATOM 550 N N . PHE A 1 67 ? -0.260 10.264 3.613 1.00 89.94 67 PHE A N 1
ATOM 551 C CA . PHE A 1 67 ? 0.713 9.653 4.496 1.00 89.94 67 PHE A CA 1
ATOM 552 C C . PHE A 1 67 ? 0.202 8.280 4.936 1.00 89.94 67 PHE A C 1
ATOM 554 O O . PHE A 1 67 ? -0.997 7.992 4.872 1.00 89.94 67 PHE A O 1
ATOM 561 N N . ASP A 1 68 ? 1.124 7.456 5.408 1.00 89.12 68 ASP A N 1
ATOM 562 C CA . ASP A 1 68 ? 0.850 6.192 6.073 1.00 89.12 68 ASP A CA 1
ATOM 563 C C . ASP A 1 68 ? 0.945 6.388 7.591 1.00 89.12 68 ASP A C 1
ATOM 565 O O . ASP A 1 68 ? 1.911 6.980 8.088 1.00 89.12 68 ASP A O 1
ATOM 569 N N . PHE A 1 69 ? -0.047 5.889 8.330 1.00 91.12 69 PHE A N 1
ATOM 570 C CA . PHE A 1 69 ? -0.101 6.005 9.788 1.00 91.12 69 PHE A CA 1
ATOM 571 C C . PHE A 1 69 ? -0.304 4.653 10.457 1.00 91.12 69 PHE A C 1
ATOM 573 O O . PHE A 1 69 ? -1.160 3.868 10.052 1.00 91.12 69 PHE A O 1
ATOM 580 N N . LEU A 1 70 ? 0.464 4.428 11.518 1.00 90.88 70 LEU A N 1
ATOM 581 C CA . LEU A 1 70 ? 0.356 3.280 12.404 1.00 90.88 70 LEU A CA 1
ATOM 582 C C . LEU A 1 70 ? -0.373 3.701 13.681 1.00 90.88 70 LEU A C 1
ATOM 584 O O . LEU A 1 70 ? 0.046 4.643 14.349 1.00 90.88 70 LEU A O 1
ATOM 588 N N . PHE A 1 71 ? -1.436 2.984 14.019 1.00 93.25 71 PHE A N 1
ATOM 589 C CA . PHE A 1 71 ? -2.193 3.107 15.259 1.00 93.25 71 PHE A CA 1
ATOM 590 C C . PHE A 1 71 ? -1.883 1.899 16.136 1.00 93.25 71 PHE A C 1
ATOM 592 O O . PHE A 1 71 ? -1.958 0.758 15.673 1.00 93.25 71 PHE A O 1
ATOM 599 N N . LEU A 1 72 ? -1.502 2.159 17.383 1.00 91.75 72 LEU A N 1
ATOM 600 C CA . LEU A 1 72 ? -1.071 1.133 18.322 1.00 91.75 72 LEU A CA 1
ATOM 601 C C . LEU A 1 72 ? -2.045 1.022 19.488 1.00 91.75 72 LEU A C 1
ATOM 603 O O . LEU A 1 72 ? -2.432 2.033 20.083 1.00 91.75 72 LEU A O 1
ATOM 607 N N . TYR A 1 73 ? -2.372 -0.218 19.832 1.00 92.12 73 TYR A N 1
ATOM 608 C CA . TYR A 1 73 ? -3.272 -0.566 20.916 1.00 92.12 73 TYR A CA 1
ATOM 609 C C . TYR A 1 73 ? -2.621 -1.602 21.846 1.00 92.12 73 TYR A C 1
ATOM 611 O O . TYR A 1 73 ? -1.904 -2.488 21.390 1.00 92.12 73 TYR A O 1
ATOM 619 N N . ASP A 1 74 ? -2.860 -1.487 23.148 1.00 88.88 74 ASP A N 1
ATOM 620 C CA . ASP A 1 74 ? -2.360 -2.372 24.198 1.00 88.88 74 ASP A CA 1
ATOM 621 C C . ASP A 1 74 ? -3.340 -3.518 24.452 1.00 88.88 74 ASP A C 1
ATOM 623 O O . ASP A 1 74 ? -4.426 -3.301 24.994 1.00 88.88 74 ASP A O 1
ATOM 627 N N . TYR A 1 75 ? -2.956 -4.746 24.095 1.00 85.69 75 TYR A N 1
ATOM 628 C CA . TYR A 1 75 ? -3.817 -5.906 24.317 1.00 85.69 75 TYR A CA 1
ATOM 629 C C . TYR A 1 75 ? -3.993 -6.206 25.812 1.00 85.69 75 TYR A C 1
ATOM 631 O O . TYR A 1 75 ? -5.053 -6.666 26.222 1.00 85.69 75 TYR A O 1
ATOM 639 N N . SER A 1 76 ? -2.993 -5.897 26.649 1.00 82.25 76 SER A N 1
ATOM 640 C CA . SER A 1 76 ? -3.043 -6.162 28.098 1.00 82.25 76 SER A CA 1
ATOM 641 C C . SER A 1 76 ? -4.085 -5.336 28.855 1.00 82.25 76 SER A C 1
ATOM 643 O O . SER A 1 76 ? -4.395 -5.652 29.999 1.00 82.25 76 SER A O 1
ATOM 645 N N . LYS A 1 77 ? -4.618 -4.287 28.223 1.00 81.81 77 LYS A N 1
ATOM 646 C CA . LYS A 1 77 ? -5.635 -3.395 28.789 1.00 81.81 77 LYS A CA 1
ATOM 647 C C . LYS A 1 77 ? -7.040 -3.670 28.257 1.00 81.81 77 LYS A C 1
ATOM 649 O O . LYS A 1 77 ? -7.939 -2.855 28.435 1.00 81.81 77 LYS A O 1
ATOM 654 N N . CYS A 1 78 ? -7.217 -4.766 27.525 1.00 80.62 78 CYS A N 1
ATOM 655 C CA . CYS A 1 78 ? -8.499 -5.152 26.967 1.00 80.62 78 CYS A CA 1
ATOM 656 C C . CYS A 1 78 ? -8.972 -6.444 27.629 1.00 80.62 78 CYS A C 1
ATOM 658 O O . CYS A 1 78 ? -8.376 -7.501 27.434 1.00 80.62 78 CYS A O 1
ATOM 660 N N . ASP A 1 79 ? -10.072 -6.356 28.373 1.00 72.69 79 ASP A N 1
ATOM 661 C CA . ASP A 1 79 ? -10.714 -7.524 28.985 1.00 72.69 79 ASP A CA 1
ATOM 662 C C . ASP A 1 79 ? -11.506 -8.366 27.962 1.00 72.69 79 ASP A C 1
ATOM 664 O O . ASP A 1 79 ? -11.932 -9.484 28.261 1.00 72.69 79 ASP A O 1
ATOM 668 N N . GLU A 1 80 ? -11.720 -7.858 26.741 1.00 72.31 80 GLU A N 1
ATOM 669 C CA . GLU A 1 80 ? -12.404 -8.604 25.684 1.00 72.31 80 GLU A CA 1
ATOM 670 C C . GLU A 1 80 ? -11.480 -9.601 24.978 1.00 72.31 80 GLU A C 1
ATOM 672 O O . GLU A 1 80 ? -10.334 -9.316 24.639 1.00 72.31 80 GLU A O 1
ATOM 677 N N . CYS A 1 81 ? -12.034 -10.765 24.624 1.00 70.38 81 CYS A N 1
ATOM 678 C CA . CYS A 1 81 ? -11.304 -11.797 23.888 1.00 70.38 81 CYS A CA 1
ATOM 679 C C . CYS A 1 81 ? -10.884 -11.376 22.469 1.00 70.38 81 CYS A C 1
ATOM 681 O O . CYS A 1 81 ? -10.080 -12.075 21.858 1.00 70.38 81 CYS A O 1
ATOM 683 N N . PHE A 1 82 ? -11.439 -10.287 21.921 1.00 82.31 82 PHE A N 1
ATOM 684 C CA . PHE A 1 82 ? -11.102 -9.814 20.580 1.00 82.31 82 PHE A CA 1
ATOM 685 C C . PHE A 1 82 ? -11.080 -8.284 20.485 1.00 82.31 82 PHE A C 1
ATOM 687 O O . PHE A 1 82 ? -12.005 -7.662 19.961 1.00 82.31 82 PHE A O 1
ATOM 694 N N . LEU A 1 83 ? -9.963 -7.683 20.908 1.00 88.19 83 LEU A N 1
ATOM 695 C CA . LEU A 1 83 ? -9.690 -6.245 20.773 1.00 88.19 83 LEU A CA 1
ATOM 696 C C . LEU A 1 83 ? -9.934 -5.716 19.344 1.00 88.19 83 LEU A C 1
ATOM 698 O O . LEU A 1 83 ? -10.432 -4.606 19.160 1.00 88.19 83 LEU A O 1
ATOM 702 N N . GLY A 1 84 ? -9.654 -6.530 18.321 1.00 89.81 84 GLY A N 1
ATOM 703 C CA . GLY A 1 84 ? -9.894 -6.167 16.925 1.00 89.81 84 GLY A CA 1
ATOM 704 C C . GLY A 1 84 ? -11.349 -5.786 16.631 1.00 89.81 84 GLY A C 1
ATOM 705 O O . GLY A 1 84 ? -11.576 -4.855 15.864 1.00 89.81 84 GLY A O 1
ATOM 706 N N . LYS A 1 85 ? -12.341 -6.424 17.268 1.00 91.38 85 LYS A N 1
ATOM 707 C CA . LYS A 1 85 ? -13.755 -6.043 17.105 1.00 91.38 85 LYS A CA 1
ATOM 708 C C . LYS A 1 85 ? -13.992 -4.608 17.564 1.00 91.38 85 LYS A C 1
ATOM 710 O O . LYS A 1 85 ? -14.507 -3.813 16.784 1.00 91.38 85 LYS A O 1
ATOM 715 N N . LEU A 1 86 ? -13.578 -4.276 18.789 1.00 92.19 86 LEU A N 1
ATOM 716 C CA . LEU A 1 86 ? -13.753 -2.940 19.370 1.00 92.19 86 LEU A CA 1
ATOM 717 C C . LEU A 1 86 ? -13.112 -1.864 18.490 1.00 92.19 86 LEU A C 1
ATOM 719 O O . LEU A 1 86 ? -13.726 -0.837 18.190 1.00 92.19 86 LEU A O 1
ATOM 723 N N . VAL A 1 87 ? -11.894 -2.138 18.019 1.00 95.25 87 VAL A N 1
ATOM 724 C CA . VAL A 1 87 ? -11.158 -1.226 17.145 1.00 95.25 87 VAL A CA 1
ATOM 725 C C . VAL A 1 87 ? -11.862 -1.058 15.799 1.00 95.25 87 VAL A C 1
ATOM 727 O O . VAL A 1 87 ? -12.061 0.076 15.367 1.00 95.25 87 VAL A O 1
ATOM 730 N N . PHE A 1 88 ? -12.264 -2.142 15.127 1.00 96.00 88 PHE A N 1
ATOM 731 C CA . PHE A 1 88 ? -12.825 -2.054 13.776 1.00 96.00 88 PHE A CA 1
ATOM 732 C C . PHE A 1 88 ? -14.271 -1.572 13.722 1.00 96.00 88 PHE A C 1
ATOM 734 O O . PHE A 1 88 ? -14.596 -0.829 12.798 1.00 96.00 88 PHE A O 1
ATOM 741 N N . GLU A 1 89 ? -15.117 -1.907 14.699 1.00 94.38 89 GLU A N 1
ATOM 742 C CA . GLU A 1 89 ? -16.467 -1.334 14.795 1.00 94.38 89 GLU A CA 1
ATOM 743 C C . GLU A 1 89 ? -16.382 0.195 14.906 1.00 94.38 89 GLU A C 1
ATOM 745 O O . GLU A 1 89 ? -17.005 0.925 14.129 1.00 94.38 89 GLU A O 1
ATOM 750 N N . LYS A 1 90 ? -15.524 0.700 15.802 1.00 95.81 90 LYS A N 1
ATOM 751 C CA . LYS A 1 90 ? -15.300 2.141 15.958 1.00 95.81 90 LYS A CA 1
ATOM 752 C C . LYS A 1 90 ? -14.639 2.754 14.722 1.00 95.81 90 LYS A C 1
ATOM 754 O O . LYS A 1 90 ? -15.099 3.782 14.225 1.00 95.81 90 LYS A O 1
ATOM 759 N N . LEU A 1 91 ? -13.588 2.128 14.190 1.00 97.00 91 LEU A N 1
ATOM 760 C CA . LEU A 1 91 ? -12.849 2.640 13.036 1.00 97.00 91 LEU A CA 1
ATOM 761 C C . LEU A 1 91 ? -13.732 2.737 11.790 1.00 97.00 91 LEU A C 1
ATOM 763 O O . LEU A 1 91 ? -13.719 3.766 11.119 1.00 97.00 91 LEU A O 1
ATOM 767 N N . PHE A 1 92 ? -14.520 1.712 11.466 1.00 96.19 92 PHE A N 1
ATOM 768 C CA . PHE A 1 92 ? -15.354 1.766 10.270 1.00 96.19 92 PHE A CA 1
ATOM 769 C C . PHE A 1 92 ? -16.470 2.811 10.380 1.00 96.19 92 PHE A C 1
ATOM 771 O O . PHE A 1 92 ? -16.744 3.486 9.387 1.00 96.19 92 PHE A O 1
ATOM 778 N N . HIS A 1 93 ? -17.027 3.045 11.573 1.00 94.25 93 HIS A N 1
ATOM 779 C CA . HIS A 1 93 ? -17.932 4.176 11.804 1.00 94.25 93 HIS A CA 1
ATOM 780 C C . HIS A 1 93 ? -17.249 5.536 11.617 1.00 94.25 93 HIS A C 1
ATOM 782 O O . HIS A 1 93 ? -17.818 6.437 11.000 1.00 94.25 93 HIS A O 1
ATOM 788 N N . ILE A 1 94 ? -16.003 5.694 12.074 1.00 95.19 94 ILE A N 1
ATOM 789 C CA . ILE A 1 94 ? -15.220 6.921 11.847 1.00 95.19 94 ILE A CA 1
ATOM 790 C C . ILE A 1 94 ? -15.081 7.215 10.352 1.00 95.19 94 ILE A C 1
ATOM 792 O O . ILE A 1 94 ? -15.209 8.362 9.917 1.00 95.19 94 ILE A O 1
ATOM 796 N N . LEU A 1 95 ? -14.858 6.175 9.551 1.00 94.88 95 LEU A N 1
ATOM 797 C CA . LEU A 1 95 ? -14.675 6.302 8.111 1.00 94.88 95 LEU A CA 1
ATOM 798 C C . LEU A 1 95 ? -15.970 6.632 7.344 1.00 94.88 95 LEU A C 1
ATOM 800 O O . LEU A 1 95 ? -15.884 6.964 6.158 1.00 94.88 95 LEU A O 1
ATOM 804 N N . GLU A 1 96 ? -17.149 6.580 7.979 1.00 92.25 96 GLU A N 1
ATOM 805 C CA . GLU A 1 96 ? -18.402 7.101 7.404 1.00 92.25 96 GLU A CA 1
ATOM 806 C C . GLU A 1 96 ? -18.439 8.631 7.356 1.00 92.25 96 GLU A C 1
ATOM 808 O O . GLU A 1 96 ? -19.232 9.205 6.606 1.00 92.25 96 GLU A O 1
ATOM 813 N N . ASN A 1 97 ? -17.594 9.303 8.142 1.00 93.06 97 ASN A N 1
ATOM 814 C CA . ASN A 1 97 ? -17.547 10.756 8.187 1.00 93.06 97 ASN A CA 1
ATOM 815 C C . ASN A 1 97 ? -17.216 11.344 6.798 1.00 93.06 97 ASN A C 1
ATOM 817 O O . ASN A 1 97 ? -16.386 10.812 6.054 1.00 93.06 97 ASN A O 1
ATOM 821 N N . GLU A 1 98 ? -17.832 12.483 6.456 1.00 90.38 98 GLU A N 1
ATOM 822 C CA . GLU A 1 98 ? -17.640 13.163 5.164 1.00 90.38 98 GLU A CA 1
ATOM 823 C C . GLU A 1 98 ? -16.159 13.450 4.855 1.00 90.38 98 GLU A C 1
ATOM 825 O O . GLU A 1 98 ? -15.755 13.395 3.690 1.00 90.38 98 GLU A O 1
ATOM 830 N N . ASN A 1 99 ? -15.323 13.632 5.886 1.00 91.38 99 ASN A N 1
ATOM 831 C CA . ASN A 1 99 ? -13.874 13.788 5.756 1.00 91.38 99 ASN A CA 1
ATOM 832 C C . ASN A 1 99 ? -13.196 12.613 5.033 1.00 91.38 99 ASN A C 1
ATOM 834 O O . ASN A 1 99 ? -12.143 12.813 4.437 1.00 91.38 99 ASN A O 1
ATOM 838 N N . PHE A 1 100 ? -13.770 11.406 5.050 1.00 92.69 100 PHE A N 1
ATOM 839 C CA . PHE A 1 100 ? -13.198 10.197 4.439 1.00 92.69 100 PHE A CA 1
ATOM 840 C C . PHE A 1 100 ? -13.904 9.769 3.153 1.00 92.69 100 PHE A C 1
ATOM 842 O O . PHE A 1 100 ? -13.444 8.854 2.467 1.00 92.69 100 PHE A O 1
ATOM 849 N N . LYS A 1 101 ? -15.014 10.412 2.782 1.00 86.56 101 LYS A N 1
ATOM 850 C CA . LYS A 1 101 ? -15.876 9.980 1.670 1.00 86.56 101 LYS A CA 1
ATOM 851 C C . LYS A 1 101 ? -15.147 9.879 0.331 1.00 86.56 101 LYS A C 1
ATOM 853 O O . LYS A 1 101 ? -15.399 8.957 -0.439 1.00 86.56 101 LYS A O 1
ATOM 858 N N . LYS A 1 102 ? -14.222 10.808 0.075 1.00 85.88 102 LYS A N 1
ATOM 859 C CA . LYS A 1 102 ? -13.407 10.865 -1.153 1.00 85.88 102 LYS A CA 1
ATOM 860 C C . LYS A 1 102 ? -12.026 10.224 -1.005 1.00 85.88 102 LYS A C 1
ATOM 862 O O . LYS A 1 102 ? -11.266 10.211 -1.967 1.00 85.88 102 LYS A O 1
ATOM 867 N N . THR A 1 103 ? -11.691 9.722 0.180 1.00 88.38 103 THR A N 1
ATOM 868 C CA . THR A 1 103 ? -10.391 9.111 0.446 1.00 88.38 103 THR A CA 1
ATOM 869 C C . THR A 1 103 ? -10.500 7.606 0.291 1.00 88.38 103 THR A C 1
ATOM 871 O O . THR A 1 103 ? -11.314 6.952 0.952 1.00 88.38 103 THR A O 1
ATOM 874 N N . ASN A 1 104 ? -9.662 7.076 -0.593 1.00 92.50 104 ASN A N 1
ATOM 875 C CA . ASN A 1 104 ? -9.384 5.654 -0.655 1.00 92.50 104 ASN A CA 1
ATOM 876 C C . ASN A 1 104 ? -8.275 5.344 0.353 1.00 92.50 104 ASN A C 1
ATOM 878 O O . ASN A 1 104 ? -7.281 6.067 0.393 1.00 92.50 104 ASN A O 1
ATOM 882 N N . THR A 1 105 ? -8.442 4.302 1.162 1.00 92.88 105 THR A N 1
ATOM 883 C CA . THR A 1 105 ? -7.454 3.916 2.181 1.00 92.88 105 THR A CA 1
ATOM 884 C C . THR A 1 105 ? -7.340 2.399 2.259 1.00 92.88 105 THR A C 1
ATOM 886 O O . THR A 1 105 ? -8.352 1.695 2.245 1.00 92.88 105 THR A O 1
ATOM 889 N N . SER A 1 106 ? -6.105 1.903 2.291 1.00 92.31 106 SER A N 1
ATOM 890 C CA . SER A 1 106 ? -5.798 0.501 2.572 1.00 92.31 106 SER A CA 1
ATOM 891 C C . SER A 1 106 ? -5.663 0.345 4.072 1.00 92.31 106 SER A C 1
ATOM 893 O O . SER A 1 106 ? -5.007 1.170 4.710 1.00 92.31 106 SER A O 1
ATOM 895 N N . ILE A 1 107 ? -6.244 -0.714 4.618 1.00 93.94 107 ILE A N 1
ATOM 896 C CA . ILE A 1 107 ? -6.185 -1.023 6.040 1.00 93.94 107 ILE A CA 1
ATOM 897 C C . ILE A 1 107 ? -5.521 -2.385 6.209 1.00 93.94 107 ILE A C 1
ATOM 899 O O . ILE A 1 107 ? -5.865 -3.362 5.537 1.00 93.94 107 ILE A O 1
ATOM 903 N N . PHE A 1 108 ? -4.563 -2.434 7.122 1.00 90.50 108 PHE A N 1
ATOM 904 C CA . PHE A 1 108 ? -3.843 -3.632 7.519 1.00 90.50 108 PHE A CA 1
ATOM 905 C C . PHE A 1 108 ? -3.878 -3.731 9.030 1.00 90.50 108 PHE A C 1
ATOM 907 O O . PHE A 1 108 ? -3.901 -2.710 9.721 1.00 90.50 108 PHE A O 1
ATOM 914 N N . SER A 1 109 ? -3.848 -4.949 9.546 1.00 90.06 109 SER A N 1
ATOM 915 C CA . SER A 1 109 ? -3.737 -5.142 10.983 1.00 90.06 109 SER A CA 1
ATOM 916 C C . SER A 1 109 ? -3.088 -6.450 11.334 1.00 90.06 109 SER A C 1
ATOM 918 O O . SER A 1 109 ? -3.207 -7.419 10.593 1.00 90.06 109 SER A O 1
ATOM 920 N N . GLY A 1 110 ? -2.465 -6.482 12.497 1.00 86.81 110 GLY A N 1
ATOM 921 C CA . GLY A 1 110 ? -1.858 -7.677 13.041 1.00 86.81 110 GLY A CA 1
ATOM 922 C C . GLY A 1 110 ? -1.309 -7.412 14.427 1.00 86.81 110 GLY A C 1
ATOM 923 O O . GLY A 1 110 ? -1.340 -6.284 14.925 1.00 86.81 110 GLY A O 1
ATOM 924 N N . ASP A 1 111 ? -0.792 -8.472 15.025 1.00 84.50 111 ASP A N 1
ATOM 925 C CA . ASP A 1 111 ? -0.256 -8.425 16.372 1.00 84.50 111 ASP A CA 1
ATOM 926 C C . ASP A 1 111 ? 1.253 -8.185 16.342 1.00 84.50 111 ASP A C 1
ATOM 928 O O . ASP A 1 111 ? 2.006 -8.817 15.592 1.00 84.50 111 ASP A O 1
ATOM 932 N N . LEU A 1 112 ? 1.696 -7.276 17.201 1.00 83.19 112 LEU A N 1
ATOM 933 C CA . LEU A 1 112 ? 3.085 -7.087 17.573 1.00 83.19 112 LEU A CA 1
ATOM 934 C C . LEU A 1 112 ? 3.314 -7.839 18.885 1.00 83.19 112 LEU A C 1
ATOM 936 O O . LEU A 1 112 ? 3.041 -7.330 19.975 1.00 83.19 112 LEU A O 1
ATOM 940 N N . LEU A 1 113 ? 3.771 -9.082 18.751 1.00 80.88 113 LEU A N 1
ATOM 941 C CA . LEU A 1 113 ? 4.025 -9.972 19.880 1.00 80.88 113 LEU A CA 1
ATOM 942 C C . LEU A 1 113 ? 5.402 -9.692 20.485 1.00 80.88 113 LEU A C 1
ATOM 944 O O . LEU A 1 113 ? 6.373 -9.520 19.744 1.00 80.88 113 LEU A O 1
ATOM 948 N N . PHE A 1 114 ? 5.486 -9.666 21.817 1.00 78.25 114 PHE A N 1
ATOM 949 C CA . PHE A 1 114 ? 6.718 -9.314 22.541 1.00 78.25 114 PHE A CA 1
ATOM 950 C C . PHE A 1 114 ? 7.885 -10.281 22.291 1.00 78.25 114 PHE A C 1
ATOM 952 O O . PHE A 1 114 ? 9.039 -9.928 22.517 1.00 78.25 114 PHE A O 1
ATOM 959 N N . ASP A 1 115 ? 7.593 -11.506 21.860 1.00 76.06 115 ASP A N 1
ATOM 960 C CA . ASP A 1 115 ? 8.558 -12.580 21.628 1.00 76.06 115 ASP A CA 1
ATOM 961 C C . ASP A 1 115 ? 9.074 -12.636 20.180 1.00 76.06 115 ASP A C 1
ATOM 963 O O . ASP A 1 115 ? 9.916 -13.475 19.850 1.00 76.06 115 ASP A O 1
ATOM 967 N N . ARG A 1 116 ? 8.601 -11.745 19.297 1.00 75.12 116 ARG A N 1
ATOM 968 C CA . ARG A 1 116 ? 9.031 -11.708 17.895 1.00 75.12 116 ARG A CA 1
ATOM 969 C C . ARG A 1 116 ? 10.309 -10.899 17.694 1.00 75.12 116 ARG A C 1
ATOM 971 O O . ARG A 1 116 ? 10.493 -9.816 18.239 1.00 75.12 116 ARG A O 1
ATOM 978 N N . VAL A 1 117 ? 11.166 -11.406 16.808 1.00 73.81 117 VAL A N 1
ATOM 979 C CA . VAL A 1 117 ? 12.344 -10.685 16.298 1.00 73.81 117 VAL A CA 1
ATOM 980 C C . VAL A 1 117 ? 11.910 -9.350 15.688 1.00 73.81 117 VAL A C 1
ATOM 982 O O . VAL A 1 117 ? 10.965 -9.324 14.900 1.00 73.81 117 VAL A O 1
ATOM 985 N N . GLY A 1 118 ? 12.609 -8.261 16.020 1.00 74.81 118 GLY A N 1
ATOM 986 C CA . GLY A 1 118 ? 12.288 -6.913 15.542 1.00 74.81 118 GLY A CA 1
ATOM 987 C C . GLY A 1 118 ? 11.346 -6.123 16.457 1.00 74.81 118 GLY A C 1
ATOM 988 O O . GLY A 1 118 ? 11.065 -4.955 16.186 1.00 74.81 118 GLY A O 1
ATOM 989 N N . TYR A 1 119 ? 10.819 -6.744 17.517 1.00 79.56 119 TYR A N 1
ATOM 990 C CA . TYR A 1 119 ? 9.858 -6.108 18.413 1.00 79.56 119 TYR A CA 1
ATOM 991 C C . TYR A 1 119 ? 10.426 -4.853 19.096 1.00 79.56 119 TYR A C 1
ATOM 993 O O . TYR A 1 119 ? 9.784 -3.801 19.069 1.00 79.56 119 TYR A O 1
ATOM 1001 N N . GLU A 1 120 ? 11.626 -4.931 19.679 1.00 80.19 120 GLU A N 1
ATOM 1002 C CA . GLU A 1 120 ? 12.239 -3.801 20.391 1.00 80.19 120 GLU A CA 1
ATOM 1003 C C . GLU A 1 120 ? 12.500 -2.634 19.442 1.00 80.19 120 GLU A C 1
ATOM 1005 O O . GLU A 1 120 ? 12.186 -1.491 19.761 1.00 80.19 120 GLU A O 1
ATOM 1010 N N . GLU A 1 121 ? 12.965 -2.926 18.231 1.00 78.50 121 GLU A N 1
ATOM 1011 C CA . GLU A 1 121 ? 13.224 -1.939 17.194 1.00 78.50 121 GLU A CA 1
ATOM 1012 C C . GLU A 1 121 ? 11.937 -1.242 16.723 1.00 78.50 121 GLU A C 1
ATOM 1014 O O . GLU A 1 121 ? 11.953 -0.036 16.460 1.00 78.50 121 GLU A O 1
ATOM 1019 N N . ILE A 1 122 ? 10.805 -1.960 16.654 1.00 77.94 122 ILE A N 1
ATOM 1020 C CA . ILE A 1 122 ? 9.489 -1.359 16.376 1.00 77.94 122 ILE A CA 1
ATOM 1021 C C . ILE A 1 122 ? 9.090 -0.424 17.509 1.00 77.94 122 ILE A C 1
ATOM 1023 O O . ILE A 1 122 ? 8.668 0.706 17.254 1.00 77.94 122 ILE A O 1
ATOM 1027 N N . ILE A 1 123 ? 9.221 -0.875 18.756 1.00 83.06 123 ILE A N 1
ATOM 1028 C CA . ILE A 1 123 ? 8.869 -0.069 19.924 1.00 83.06 123 ILE A CA 1
ATOM 1029 C C . ILE A 1 123 ? 9.755 1.171 20.021 1.00 83.06 123 ILE A C 1
ATOM 1031 O O . ILE A 1 123 ? 9.235 2.262 20.243 1.00 83.06 123 ILE A O 1
ATOM 1035 N N . ASP A 1 124 ? 11.057 1.053 19.785 1.00 82.44 124 ASP A N 1
ATOM 1036 C CA . ASP A 1 124 ? 11.995 2.175 19.772 1.00 82.44 124 ASP A CA 1
ATOM 1037 C C . ASP A 1 124 ? 11.688 3.166 18.652 1.00 82.44 124 ASP A C 1
ATOM 1039 O O . ASP A 1 124 ? 11.694 4.386 18.865 1.00 82.44 124 ASP A O 1
ATOM 1043 N N . TYR A 1 125 ? 11.349 2.657 17.467 1.00 80.00 125 TYR A N 1
ATOM 1044 C CA . TYR A 1 125 ? 10.894 3.486 16.363 1.00 80.00 125 TYR A CA 1
ATOM 1045 C C . TYR A 1 125 ? 9.613 4.245 16.729 1.00 80.00 125 TYR A C 1
ATOM 1047 O O . TYR A 1 125 ? 9.563 5.467 16.586 1.00 80.00 125 TYR A O 1
ATOM 1055 N N . ILE A 1 126 ? 8.596 3.560 17.256 1.00 82.44 126 ILE A N 1
ATOM 1056 C CA . ILE A 1 126 ? 7.346 4.191 17.698 1.00 82.44 126 ILE A CA 1
ATOM 1057 C C . ILE A 1 126 ? 7.646 5.222 18.788 1.00 82.44 126 ILE A C 1
ATOM 1059 O O . ILE A 1 126 ? 7.192 6.361 18.702 1.00 82.44 126 ILE A O 1
ATOM 1063 N N . ASN A 1 127 ? 8.484 4.876 19.763 1.00 85.38 127 ASN A N 1
ATOM 1064 C CA . ASN A 1 127 ? 8.901 5.755 20.845 1.00 85.38 127 ASN A CA 1
ATOM 1065 C C . ASN A 1 127 ? 9.568 7.023 20.337 1.00 85.38 127 ASN A C 1
ATOM 1067 O O . ASN A 1 127 ? 9.336 8.084 20.907 1.00 85.38 127 ASN A O 1
ATOM 1071 N N . LYS A 1 128 ? 10.372 6.967 19.275 1.00 81.06 128 LYS A N 1
ATOM 1072 C CA . LYS A 1 128 ? 11.013 8.157 18.696 1.00 81.06 128 LYS A CA 1
ATOM 1073 C C . LYS A 1 128 ? 10.007 9.228 18.270 1.00 81.06 128 LYS A C 1
ATOM 1075 O O . LYS A 1 128 ? 10.320 10.413 18.362 1.00 81.06 128 LYS A O 1
ATOM 1080 N N . TYR A 1 129 ? 8.825 8.811 17.827 1.00 76.75 129 TYR A N 1
ATOM 1081 C CA . TYR A 1 129 ? 7.808 9.685 17.241 1.00 76.75 129 TYR A CA 1
ATOM 1082 C C . TYR A 1 129 ? 6.555 9.847 18.110 1.00 76.75 129 TYR A C 1
ATOM 1084 O O . TYR A 1 129 ? 5.786 10.783 17.904 1.00 76.75 129 TYR A O 1
ATOM 1092 N N . SER A 1 130 ? 6.362 8.969 19.092 1.00 76.81 130 SER A N 1
ATOM 1093 C CA . SER A 1 130 ? 5.268 9.031 20.053 1.00 76.81 130 SER A CA 1
ATOM 1094 C C . SER A 1 130 ? 5.597 9.968 21.217 1.00 76.81 130 SER A C 1
ATOM 1096 O O . SER A 1 130 ? 6.716 9.990 21.741 1.00 76.81 130 SER A O 1
ATOM 1098 N N . ILE A 1 131 ? 4.581 10.712 21.659 1.00 74.25 131 ILE A N 1
ATOM 1099 C CA . ILE A 1 131 ? 4.621 11.502 22.897 1.00 74.25 131 ILE A CA 1
ATOM 1100 C C . ILE A 1 131 ? 4.657 10.560 24.108 1.00 74.25 131 ILE A C 1
ATOM 1102 O O . ILE A 1 131 ? 5.413 10.783 25.053 1.00 74.25 131 ILE A O 1
ATOM 1106 N N . GLN A 1 132 ? 3.871 9.482 24.065 1.00 75.12 132 GLN A N 1
ATOM 1107 C CA . GLN A 1 132 ? 3.819 8.475 25.115 1.00 75.12 132 GLN A CA 1
ATOM 1108 C C . GLN A 1 132 ? 4.854 7.388 24.838 1.00 75.12 132 GLN A C 1
ATOM 1110 O O . GLN A 1 132 ? 4.744 6.643 23.862 1.00 75.12 132 GLN A O 1
ATOM 1115 N N . LYS A 1 133 ? 5.864 7.299 25.707 1.00 79.62 133 LYS A N 1
ATOM 1116 C CA . LYS A 1 133 ? 6.881 6.251 25.619 1.00 79.62 133 LYS A CA 1
ATOM 1117 C C . LYS A 1 133 ? 6.305 4.920 26.096 1.00 79.62 133 LYS A C 1
ATOM 1119 O O . LYS A 1 133 ? 5.825 4.802 27.223 1.00 79.62 133 LYS A O 1
ATOM 1124 N N . ILE A 1 134 ? 6.391 3.927 25.231 1.00 82.69 134 ILE A N 1
ATOM 1125 C CA . ILE A 1 134 ? 6.024 2.539 25.449 1.00 82.69 134 ILE A CA 1
ATOM 1126 C C . ILE A 1 134 ? 7.226 1.817 26.045 1.00 82.69 134 ILE A C 1
ATOM 1128 O O . ILE A 1 134 ? 8.354 1.963 25.570 1.00 82.69 134 ILE A O 1
ATOM 1132 N N . LYS A 1 135 ? 6.994 1.027 27.094 1.00 73.56 135 LYS A N 1
ATOM 1133 C CA . LYS A 1 135 ? 8.039 0.170 27.657 1.00 73.56 135 LYS A CA 1
ATOM 1134 C C . LYS A 1 135 ? 8.064 -1.152 26.882 1.00 73.56 135 LYS A C 1
ATOM 1136 O O . LYS A 1 135 ? 7.027 -1.811 26.835 1.00 73.56 135 LYS A O 1
ATOM 1141 N N . PRO A 1 136 ? 9.215 -1.575 26.336 1.00 63.25 136 PRO A N 1
AT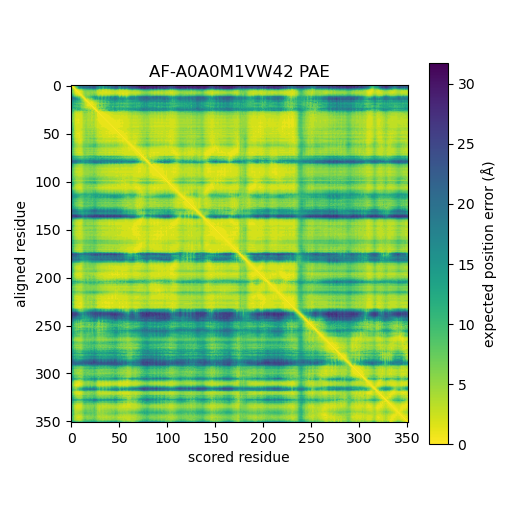OM 1142 C CA . PRO A 1 136 ? 9.283 -2.774 25.505 1.00 63.25 136 PRO A CA 1
ATOM 1143 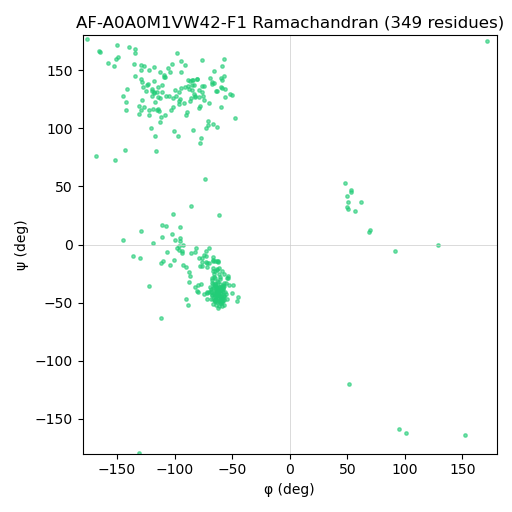C C . PRO A 1 136 ? 8.880 -4.070 26.238 1.00 63.25 136 PRO A C 1
ATOM 1145 O O . PRO A 1 136 ? 8.346 -4.975 25.628 1.00 63.25 136 PRO A O 1
ATOM 1148 N N . TYR A 1 137 ? 8.983 -4.201 27.557 1.00 60.84 137 TYR A N 1
ATOM 1149 C CA . TYR A 1 137 ? 8.995 -5.554 28.147 1.00 60.84 137 TYR A CA 1
ATOM 1150 C C . TYR A 1 137 ? 7.708 -6.094 28.794 1.00 60.84 137 TYR A C 1
ATOM 1152 O O . TYR A 1 137 ? 7.826 -6.900 29.715 1.00 60.84 137 TYR A O 1
ATOM 1160 N N . LYS A 1 138 ? 6.488 -5.668 28.417 1.00 64.00 138 LYS A N 1
ATOM 1161 C CA . LYS A 1 138 ? 5.288 -6.045 29.211 1.00 64.00 138 LYS A CA 1
ATOM 1162 C C . LYS A 1 138 ? 3.959 -6.299 28.489 1.00 64.00 138 LYS A C 1
ATOM 1164 O O . LYS A 1 138 ? 2.982 -6.533 29.194 1.00 64.00 138 LYS A O 1
ATOM 1169 N N . SER A 1 139 ? 3.872 -6.270 27.158 1.00 72.94 139 SER A N 1
ATOM 1170 C CA . SER A 1 139 ? 2.576 -6.498 26.501 1.00 72.94 139 SER A CA 1
ATOM 1171 C C . SER A 1 139 ? 2.688 -6.958 25.050 1.00 72.94 139 SER A C 1
ATOM 1173 O O . SER A 1 139 ? 3.681 -6.687 24.381 1.00 72.94 139 SER A O 1
ATOM 1175 N N . ASN A 1 140 ? 1.635 -7.626 24.576 1.00 85.56 140 ASN A N 1
ATOM 1176 C CA . ASN A 1 140 ? 1.350 -7.767 23.153 1.00 85.56 140 ASN A CA 1
ATOM 1177 C C . ASN A 1 140 ? 0.582 -6.528 22.695 1.00 85.56 140 ASN A C 1
ATOM 1179 O O . ASN A 1 140 ? -0.353 -6.089 23.368 1.00 85.56 140 ASN A O 1
ATOM 1183 N N . TYR A 1 141 ? 0.935 -5.990 21.534 1.00 87.62 141 TYR A N 1
ATOM 1184 C CA . TYR A 1 141 ? 0.208 -4.866 20.960 1.00 87.62 141 TYR A CA 1
ATOM 1185 C C . TYR A 1 141 ? -0.587 -5.296 19.741 1.00 87.62 141 TYR A C 1
ATOM 1187 O O . TYR A 1 141 ? -0.142 -6.124 18.951 1.00 87.62 141 TYR A O 1
ATOM 1195 N N . PHE A 1 142 ? -1.745 -4.678 19.561 1.00 90.12 142 PHE A N 1
ATOM 1196 C CA . PHE A 1 142 ? -2.500 -4.758 18.325 1.00 90.12 142 PHE A CA 1
ATOM 1197 C C . PHE A 1 142 ? -2.179 -3.531 17.473 1.00 90.12 142 PHE A C 1
ATOM 1199 O O . PHE A 1 142 ? -2.185 -2.396 17.956 1.00 90.12 142 PHE A O 1
ATOM 1206 N N . VAL A 1 143 ? -1.862 -3.758 16.203 1.00 89.88 143 VAL A N 1
ATOM 1207 C CA . VAL A 1 143 ? -1.430 -2.718 15.273 1.00 89.88 143 VAL A CA 1
ATOM 1208 C C . VAL A 1 143 ? -2.462 -2.579 14.168 1.00 89.88 143 VAL A C 1
ATOM 1210 O O . VAL A 1 143 ? -2.829 -3.565 13.531 1.00 89.88 143 VAL A O 1
ATOM 1213 N N . VAL A 1 144 ? -2.868 -1.343 13.882 1.00 93.62 144 VAL A N 1
ATOM 1214 C CA . VAL A 1 144 ? -3.611 -0.998 12.667 1.00 93.62 144 VAL A CA 1
ATOM 1215 C C . VAL A 1 144 ? -2.779 -0.032 11.840 1.00 93.62 144 VAL A C 1
ATOM 1217 O O . VAL A 1 144 ? -2.419 1.048 12.295 1.00 93.62 144 VAL A O 1
ATOM 1220 N N . LEU A 1 145 ? -2.489 -0.407 10.601 1.00 91.38 145 LEU A N 1
ATOM 1221 C CA . LEU A 1 145 ? -1.831 0.448 9.624 1.00 91.38 145 LEU A CA 1
ATOM 1222 C C . LEU A 1 145 ? -2.863 0.924 8.608 1.00 91.38 145 LEU A C 1
ATOM 1224 O O . LEU A 1 145 ? -3.565 0.120 7.994 1.00 91.38 145 LEU A O 1
ATOM 1228 N N . MET A 1 146 ? -2.923 2.235 8.408 1.00 93.56 146 MET A N 1
ATOM 1229 C CA . MET A 1 146 ? -3.770 2.852 7.399 1.00 93.56 146 MET A CA 1
ATOM 1230 C C . MET A 1 146 ? -2.937 3.633 6.396 1.00 93.56 146 MET A C 1
ATOM 1232 O O . MET A 1 146 ? -2.147 4.506 6.767 1.00 93.56 146 MET A O 1
ATOM 1236 N N . SER A 1 147 ? -3.165 3.343 5.118 1.00 90.19 147 SER A N 1
ATOM 1237 C CA . SER A 1 147 ? -2.510 4.034 4.015 1.00 90.19 147 SER A CA 1
ATOM 1238 C C . SER A 1 147 ? -3.298 5.230 3.519 1.00 90.19 147 SER A C 1
ATOM 1240 O O . SER A 1 147 ? -4.532 5.236 3.553 1.00 90.19 147 SER A O 1
ATOM 1242 N N . HIS A 1 148 ? -2.581 6.181 2.928 1.00 91.38 148 HIS A N 1
ATOM 1243 C CA . HIS A 1 148 ? -3.154 7.242 2.109 1.00 91.38 148 HIS A CA 1
ATOM 1244 C C . HIS A 1 148 ? -4.118 8.170 2.871 1.00 91.38 148 HIS A C 1
ATOM 1246 O O . HIS A 1 148 ? -5.116 8.655 2.333 1.00 91.38 148 HIS A O 1
ATOM 1252 N N . LEU A 1 149 ? -3.808 8.454 4.135 1.00 94.12 149 LEU A N 1
ATOM 1253 C CA . LEU A 1 149 ? -4.547 9.417 4.946 1.00 94.12 149 LEU A CA 1
ATOM 1254 C C . LEU A 1 149 ? -3.891 10.794 4.889 1.00 94.12 149 LEU A C 1
ATOM 1256 O O . LEU A 1 149 ? -2.674 10.922 4.814 1.00 94.12 149 LEU A O 1
ATOM 1260 N N . THR A 1 150 ? -4.690 11.848 4.990 1.00 95.12 150 THR A N 1
ATOM 1261 C CA . THR A 1 150 ? -4.179 13.192 5.300 1.00 95.12 150 THR A CA 1
ATOM 1262 C C . THR A 1 150 ? -3.839 13.310 6.789 1.00 95.12 150 THR A C 1
ATOM 1264 O O . THR A 1 150 ? -4.401 12.590 7.616 1.00 95.12 150 THR A O 1
ATOM 1267 N N . GLU A 1 151 ? -2.988 14.267 7.172 1.00 94.44 151 GLU A N 1
ATOM 1268 C CA . GLU A 1 151 ? -2.710 14.525 8.597 1.00 94.44 151 GLU A CA 1
ATOM 1269 C C . GLU A 1 151 ? -3.966 14.876 9.404 1.00 94.44 151 GLU A C 1
ATOM 1271 O O . GLU A 1 151 ? -4.085 14.515 10.570 1.00 94.44 151 GLU A O 1
ATOM 1276 N N . ASN A 1 152 ? -4.919 15.593 8.805 1.00 95.94 152 ASN A N 1
ATOM 1277 C CA . ASN A 1 152 ? -6.149 15.964 9.503 1.00 95.94 152 ASN A CA 1
ATOM 1278 C C . ASN A 1 152 ? -7.033 14.742 9.762 1.00 95.94 152 ASN A C 1
ATOM 1280 O O . ASN A 1 152 ? -7.644 14.638 10.822 1.00 95.94 152 ASN A O 1
ATOM 1284 N N . GLN A 1 153 ? -7.071 13.797 8.821 1.00 97.00 153 GLN A N 1
ATOM 1285 C CA . GLN A 1 153 ? -7.779 12.532 8.996 1.00 97.00 153 GLN A CA 1
ATOM 1286 C C . GLN A 1 153 ? -7.146 11.676 10.092 1.00 97.00 153 GLN A C 1
ATOM 1288 O O . GLN A 1 153 ? -7.872 11.143 10.928 1.00 97.00 153 GLN A O 1
ATOM 1293 N N . SER A 1 154 ? -5.814 11.579 10.141 1.00 96.19 154 SER A N 1
ATOM 1294 C CA . SER A 1 154 ? -5.148 10.824 11.206 1.00 96.19 154 SER A CA 1
ATOM 1295 C C . SER A 1 154 ? -5.306 11.492 12.572 1.00 96.19 154 SER A C 1
ATOM 1297 O O . SER A 1 154 ? -5.600 10.802 13.543 1.00 96.19 154 SER A O 1
ATOM 1299 N N . LYS A 1 155 ? -5.224 12.829 12.655 1.00 95.94 155 LYS A N 1
ATOM 1300 C CA . LYS A 1 155 ? -5.538 13.592 13.878 1.00 95.94 155 LYS A CA 1
ATOM 1301 C C . LYS A 1 155 ? -6.979 13.372 14.336 1.00 95.94 155 LYS A C 1
ATOM 1303 O O . LYS A 1 155 ? -7.208 13.246 15.534 1.00 95.94 155 LYS A O 1
ATOM 1308 N N . TYR A 1 156 ? -7.931 13.298 13.404 1.00 97.38 156 TYR A N 1
ATOM 1309 C CA . TYR A 1 156 ? -9.333 13.015 13.711 1.00 97.38 156 TYR A CA 1
ATOM 1310 C C . TYR A 1 156 ? -9.519 11.606 14.287 1.00 97.38 156 TYR A C 1
ATOM 1312 O O . TYR A 1 156 ? -10.125 11.469 15.345 1.00 97.38 156 TYR A O 1
ATOM 1320 N N . ILE A 1 157 ? -8.938 10.579 13.653 1.00 97.38 157 ILE A N 1
ATOM 1321 C CA . ILE A 1 157 ? -8.957 9.200 14.173 1.00 97.38 157 ILE A CA 1
ATOM 1322 C C . ILE A 1 157 ? -8.306 9.156 15.561 1.00 97.38 157 ILE A C 1
ATOM 1324 O O . ILE A 1 157 ? -8.934 8.725 16.523 1.00 97.38 157 ILE A O 1
ATOM 1328 N N . ASN A 1 158 ? -7.084 9.683 15.689 1.00 95.44 158 ASN A N 1
ATOM 1329 C CA . ASN A 1 158 ? -6.349 9.740 16.953 1.00 95.44 158 ASN A CA 1
ATOM 1330 C C . ASN A 1 158 ? -7.161 10.440 18.053 1.00 95.44 158 ASN A C 1
ATOM 1332 O O . ASN A 1 158 ? -7.219 9.954 19.173 1.00 95.44 158 ASN A O 1
ATOM 1336 N N . GLY A 1 159 ? -7.826 11.552 17.734 1.00 95.81 159 GLY A N 1
ATOM 1337 C CA . GLY A 1 159 ? -8.653 12.297 18.682 1.00 95.81 159 GLY A CA 1
ATOM 1338 C C . GLY A 1 159 ? -9.894 11.546 19.167 1.00 95.81 159 GLY A C 1
ATOM 1339 O O . GLY A 1 159 ? -10.364 11.841 20.260 1.00 95.81 159 GLY A O 1
ATOM 1340 N N . LEU A 1 160 ? -10.406 10.588 18.388 1.00 96.75 160 LEU A N 1
ATOM 1341 C CA . LEU A 1 160 ? -11.543 9.750 18.775 1.00 96.75 160 LEU A CA 1
ATOM 1342 C C . LEU A 1 160 ? -11.127 8.510 19.569 1.00 96.75 160 LEU A C 1
ATOM 1344 O O . LEU A 1 160 ? -11.931 8.022 20.354 1.00 96.75 160 LEU A O 1
ATOM 1348 N N . PHE A 1 161 ? -9.903 8.011 19.381 1.00 95.62 161 PHE A N 1
ATOM 1349 C CA . PHE A 1 161 ? -9.360 6.872 20.133 1.00 95.62 161 PHE A CA 1
ATOM 1350 C C . PHE A 1 161 ? -8.572 7.275 21.391 1.00 95.62 161 PHE A C 1
ATOM 1352 O O . PHE A 1 161 ? -8.378 6.435 22.257 1.00 95.62 161 PHE A O 1
ATOM 1359 N N . LYS A 1 162 ? -8.133 8.536 21.526 1.00 92.88 162 LYS A N 1
ATOM 1360 C CA . LYS A 1 162 ? -7.211 8.989 22.594 1.00 92.88 162 LYS A CA 1
ATOM 1361 C C . LYS A 1 162 ? -7.641 8.661 24.032 1.00 92.88 162 LYS A C 1
ATOM 1363 O O . LYS A 1 162 ? -6.776 8.567 24.893 1.00 92.88 162 LYS A O 1
ATOM 1368 N N . ASP A 1 163 ? -8.947 8.566 24.277 1.00 91.44 163 ASP A N 1
ATOM 1369 C CA . ASP A 1 163 ? -9.522 8.357 25.609 1.00 91.44 163 ASP A CA 1
ATOM 1370 C C . ASP A 1 163 ? -9.858 6.872 25.861 1.00 91.44 163 ASP A C 1
ATOM 1372 O O . ASP A 1 163 ? -10.289 6.518 26.956 1.00 91.44 163 ASP A O 1
ATOM 1376 N N . ASP A 1 164 ? -9.662 5.996 24.866 1.00 92.12 164 ASP A N 1
ATOM 1377 C CA . ASP A 1 164 ? -9.848 4.556 25.028 1.00 92.12 164 ASP A CA 1
ATOM 1378 C C . ASP A 1 164 ? -8.661 3.966 25.799 1.00 92.12 164 ASP A C 1
ATOM 1380 O O . ASP A 1 164 ? -7.503 4.182 25.443 1.00 92.12 164 ASP A O 1
ATOM 1384 N N . GLU A 1 165 ? -8.940 3.161 26.824 1.00 89.88 165 GLU A N 1
ATOM 1385 C CA . GLU A 1 165 ? -7.912 2.617 27.723 1.00 89.88 165 GLU A CA 1
ATOM 1386 C C . GLU A 1 165 ? -6.845 1.781 26.996 1.00 89.88 165 GLU A C 1
ATOM 1388 O O . GLU A 1 165 ? -5.653 1.841 27.318 1.00 89.88 165 GLU A O 1
ATOM 1393 N N . TYR A 1 166 ? -7.278 1.031 25.983 1.00 90.62 166 TYR A N 1
ATOM 1394 C CA . TYR A 1 166 ? -6.437 0.170 25.162 1.00 90.62 166 TYR A CA 1
ATOM 1395 C C . TYR A 1 166 ? -5.716 0.926 24.039 1.00 90.62 166 TYR A C 1
ATOM 1397 O O . TYR A 1 166 ? -4.901 0.326 23.351 1.00 90.62 166 TYR A O 1
ATOM 1405 N N . TYR A 1 167 ? -5.972 2.214 23.802 1.00 93.00 167 TYR A N 1
ATOM 1406 C CA . TYR A 1 167 ? -5.257 2.977 22.779 1.00 93.00 167 TYR A CA 1
ATOM 1407 C C . TYR A 1 167 ? -3.957 3.574 23.326 1.00 93.00 167 TYR A C 1
ATOM 1409 O O . TYR A 1 167 ? -3.898 4.054 24.455 1.00 93.00 167 TYR A O 1
ATOM 1417 N N . ILE A 1 168 ? -2.898 3.556 22.513 1.00 91.56 168 ILE A N 1
ATOM 1418 C CA . ILE A 1 168 ? -1.591 4.106 22.890 1.00 91.56 168 ILE A CA 1
ATOM 1419 C C . ILE A 1 168 ? -1.273 5.352 22.071 1.00 91.56 168 ILE A C 1
ATOM 1421 O O . ILE A 1 168 ? -1.070 6.433 22.623 1.00 91.56 168 ILE A O 1
ATOM 1425 N N . CYS A 1 169 ? -1.145 5.210 20.751 1.00 91.81 169 CYS A N 1
ATOM 1426 C CA . CYS A 1 169 ? -0.649 6.300 19.917 1.00 91.81 169 CYS A CA 1
ATOM 1427 C C . CYS A 1 169 ? -0.918 6.106 18.424 1.00 91.81 169 CYS A C 1
ATOM 1429 O O . CYS A 1 169 ? -1.164 4.997 17.950 1.00 91.81 169 CYS A O 1
ATOM 1431 N N . CYS A 1 170 ? -0.751 7.206 17.684 1.00 92.19 170 CYS A N 1
ATOM 1432 C CA . CYS A 1 170 ? -0.693 7.264 16.227 1.00 92.19 170 CYS A CA 1
ATOM 1433 C C . CYS A 1 170 ? 0.684 7.789 15.794 1.00 92.19 170 CYS A C 1
ATOM 1435 O O . CYS A 1 170 ? 1.130 8.831 16.280 1.00 92.19 170 CYS A O 1
ATOM 1437 N N . VAL A 1 171 ? 1.341 7.098 14.861 1.00 89.25 171 VAL A N 1
ATOM 1438 C CA . VAL A 1 171 ? 2.666 7.452 14.333 1.00 89.25 171 VAL A CA 1
ATOM 1439 C C . VAL A 1 171 ? 2.619 7.569 12.813 1.00 89.25 171 VAL A C 1
ATOM 1441 O O . VAL A 1 171 ? 2.119 6.679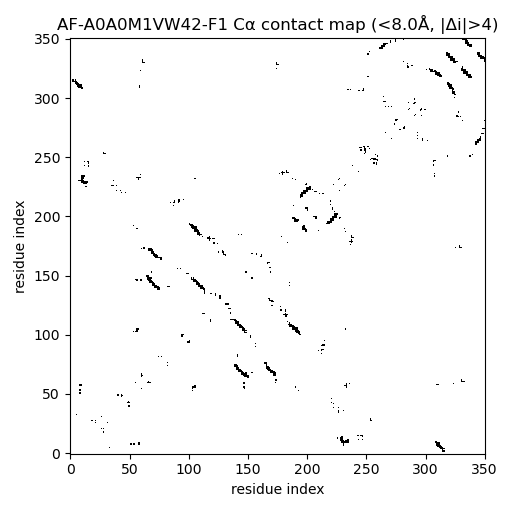 12.132 1.00 89.25 171 VAL A O 1
ATOM 1444 N N . ASN A 1 172 ? 3.169 8.658 12.266 1.00 88.25 172 ASN A N 1
ATOM 1445 C CA . ASN A 1 172 ? 3.389 8.799 10.824 1.00 88.25 172 ASN A CA 1
ATOM 1446 C C . ASN A 1 172 ? 4.632 8.005 10.414 1.00 88.25 172 ASN A C 1
ATOM 1448 O O . ASN A 1 172 ? 5.734 8.314 10.865 1.00 88.25 172 ASN A O 1
ATOM 1452 N N . ILE A 1 173 ? 4.456 7.027 9.529 1.00 82.94 173 ILE A N 1
ATOM 1453 C CA . ILE A 1 173 ? 5.522 6.115 9.094 1.00 82.94 173 ILE A CA 1
ATOM 1454 C C . ILE A 1 173 ? 5.943 6.325 7.631 1.00 82.94 173 ILE A C 1
ATOM 1456 O O . ILE A 1 173 ? 6.741 5.567 7.089 1.00 82.94 173 ILE A O 1
ATOM 1460 N N . THR A 1 174 ? 5.418 7.365 6.977 1.00 82.00 174 THR A N 1
ATOM 1461 C CA . THR A 1 174 ? 5.496 7.554 5.516 1.00 82.00 174 THR A CA 1
ATOM 1462 C C . THR A 1 174 ? 6.915 7.502 4.956 1.00 82.00 174 THR A C 1
ATOM 1464 O O . THR A 1 174 ? 7.150 6.844 3.948 1.00 82.00 174 THR A O 1
ATOM 1467 N N . PHE A 1 175 ? 7.857 8.206 5.587 1.00 71.62 175 PHE A N 1
ATOM 1468 C CA . PHE A 1 175 ? 9.184 8.481 5.019 1.00 71.62 175 PHE A CA 1
ATOM 1469 C C . PHE A 1 175 ? 10.296 7.570 5.536 1.00 71.62 175 PHE A C 1
ATOM 1471 O O . PHE A 1 175 ? 11.465 7.811 5.236 1.00 71.62 175 PHE A O 1
ATOM 1478 N N . LYS A 1 176 ? 9.971 6.574 6.372 1.00 61.41 176 LYS A N 1
ATOM 1479 C CA . LYS A 1 176 ? 10.984 5.712 6.985 1.00 61.41 176 LYS A CA 1
ATOM 1480 C C . LYS A 1 176 ? 10.516 4.284 7.074 1.00 61.41 176 LYS A C 1
ATOM 1482 O O . LYS A 1 176 ? 9.616 3.943 7.831 1.00 61.41 176 LYS A O 1
ATOM 1487 N N . ASN A 1 177 ? 11.231 3.454 6.340 1.00 53.06 177 ASN A N 1
ATOM 1488 C CA . ASN A 1 177 ? 10.978 2.040 6.216 1.00 53.06 177 ASN A CA 1
ATOM 1489 C C . ASN A 1 177 ? 11.629 1.208 7.338 1.00 53.06 177 ASN A C 1
ATOM 1491 O O . ASN A 1 177 ? 12.072 0.086 7.111 1.00 53.06 177 ASN A O 1
ATOM 1495 N N . ASP A 1 178 ? 11.741 1.747 8.555 1.00 52.94 178 ASP A N 1
ATOM 1496 C CA . ASP A 1 178 ? 12.309 0.979 9.671 1.00 52.94 178 ASP A CA 1
ATOM 1497 C C . ASP A 1 178 ? 11.412 -0.224 10.029 1.00 52.94 178 ASP A C 1
ATOM 1499 O O . ASP A 1 178 ? 11.925 -1.244 10.476 1.00 52.94 178 ASP A O 1
ATOM 1503 N N . LEU A 1 179 ? 10.115 -0.180 9.683 1.00 52.97 179 LEU A N 1
ATOM 1504 C CA . LEU A 1 179 ? 9.180 -1.314 9.783 1.00 52.97 179 LEU A CA 1
ATOM 1505 C C . LEU A 1 179 ? 9.548 -2.530 8.912 1.00 52.97 179 LEU A C 1
ATOM 1507 O O . LEU A 1 179 ? 9.049 -3.632 9.128 1.00 52.97 179 LEU A O 1
ATOM 1511 N N . VAL A 1 180 ? 10.446 -2.363 7.946 1.00 50.84 180 VAL A N 1
ATOM 1512 C CA . VAL A 1 180 ? 10.917 -3.454 7.077 1.00 50.84 180 VAL A CA 1
ATOM 1513 C C . VAL A 1 180 ? 12.124 -4.165 7.631 1.00 50.84 180 VAL A C 1
ATOM 1515 O O . VAL A 1 180 ? 12.382 -5.310 7.272 1.00 50.84 180 VAL A O 1
ATOM 1518 N N . LYS A 1 181 ? 12.831 -3.521 8.557 1.00 47.75 181 LYS A N 1
ATOM 1519 C CA . LYS A 1 181 ? 13.936 -4.144 9.283 1.00 47.75 181 LYS A CA 1
ATOM 1520 C C . LYS A 1 181 ? 13.447 -5.145 10.337 1.00 47.75 181 LYS A C 1
ATOM 1522 O O . LYS A 1 181 ? 14.261 -5.857 10.903 1.00 47.75 181 LYS A O 1
ATOM 1527 N N . VAL A 1 182 ? 12.139 -5.197 10.589 1.00 49.19 182 VAL A N 1
ATOM 1528 C CA . VAL A 1 182 ? 11.548 -5.771 11.809 1.00 49.19 182 VAL A CA 1
ATOM 1529 C C . VAL A 1 182 ? 10.439 -6.797 11.545 1.00 49.19 182 VAL A C 1
ATOM 1531 O O . VAL A 1 182 ? 9.743 -7.193 12.469 1.00 49.19 182 VAL A O 1
ATOM 1534 N N . ASN A 1 183 ? 10.271 -7.253 10.296 1.00 54.00 183 ASN A N 1
ATOM 1535 C CA . ASN A 1 183 ? 9.382 -8.367 9.917 1.00 54.00 183 ASN A CA 1
ATOM 1536 C C . ASN A 1 183 ? 7.933 -8.280 10.455 1.00 54.00 183 ASN A C 1
ATOM 1538 O O . ASN A 1 183 ? 7.292 -9.309 10.688 1.00 54.00 183 ASN A O 1
ATOM 1542 N N . LEU A 1 184 ? 7.387 -7.072 10.643 1.00 64.88 184 LEU A N 1
ATOM 1543 C CA . LEU A 1 184 ? 6.000 -6.907 11.077 1.00 64.88 184 LEU A CA 1
ATOM 1544 C C . LEU A 1 184 ? 5.050 -7.305 9.937 1.00 64.88 184 LEU A C 1
ATOM 1546 O O . LEU A 1 184 ? 4.857 -6.563 8.974 1.00 64.88 184 LEU A O 1
ATOM 1550 N N . LEU A 1 185 ? 4.459 -8.495 10.044 1.00 67.25 185 LEU A N 1
ATOM 1551 C CA . LEU A 1 185 ? 3.504 -9.019 9.070 1.00 67.25 185 LEU A CA 1
ATOM 1552 C C . LEU A 1 185 ? 2.103 -8.487 9.383 1.00 67.25 185 LEU A C 1
ATOM 1554 O O . LEU A 1 185 ? 1.407 -9.027 10.238 1.00 67.25 185 LEU A O 1
ATOM 1558 N N . LEU A 1 186 ? 1.686 -7.440 8.669 1.00 80.00 186 LEU A N 1
ATOM 1559 C CA . LEU A 1 186 ? 0.325 -6.906 8.745 1.00 80.00 186 LEU A CA 1
ATOM 1560 C C . LEU A 1 186 ? -0.494 -7.412 7.545 1.00 80.00 186 LEU A C 1
ATOM 1562 O O . LEU A 1 186 ? -0.369 -6.858 6.444 1.00 80.00 186 LEU A O 1
ATOM 1566 N N . PRO A 1 187 ? -1.309 -8.476 7.693 1.00 81.06 187 PRO A N 1
ATOM 1567 C CA . PRO A 1 187 ? -2.237 -8.882 6.645 1.00 81.06 187 PRO A CA 1
ATOM 1568 C C . PRO A 1 187 ? -3.218 -7.754 6.308 1.00 81.06 187 PRO A C 1
ATOM 1570 O O . PRO A 1 187 ? -3.515 -6.877 7.125 1.00 81.06 187 PRO A O 1
ATOM 1573 N N . SER A 1 188 ? -3.715 -7.763 5.070 1.00 86.88 188 SER A N 1
ATOM 1574 C CA . SER A 1 188 ? -4.696 -6.767 4.653 1.00 86.88 188 SER A CA 1
ATOM 1575 C C . SER A 1 188 ? -6.059 -7.095 5.251 1.00 86.88 188 SER A C 1
ATOM 1577 O O . SER A 1 188 ? -6.572 -8.200 5.089 1.00 86.88 188 SER A O 1
ATOM 1579 N N . VAL A 1 189 ? -6.649 -6.103 5.910 1.00 92.44 189 VAL A N 1
ATOM 1580 C CA . VAL A 1 189 ? -8.063 -6.100 6.301 1.00 92.44 189 VAL A CA 1
ATOM 1581 C C . VAL A 1 189 ? -8.916 -5.841 5.063 1.00 92.44 189 VAL A C 1
ATOM 1583 O O . VAL A 1 189 ? -9.943 -6.480 4.846 1.00 92.44 189 VAL A O 1
ATOM 1586 N N . GLY A 1 190 ? -8.469 -4.894 4.239 1.00 93.69 190 GLY A N 1
ATOM 1587 C CA . GLY A 1 190 ? -9.090 -4.552 2.975 1.00 93.69 190 GLY A CA 1
ATOM 1588 C C . GLY A 1 190 ? -8.840 -3.104 2.576 1.00 93.69 190 GLY A C 1
ATOM 1589 O O . GLY A 1 190 ? -7.961 -2.418 3.101 1.00 93.69 190 GLY A O 1
ATOM 1590 N N . LEU A 1 191 ? -9.639 -2.643 1.625 1.00 94.31 191 LEU A N 1
ATOM 1591 C CA . LEU A 1 191 ? -9.491 -1.361 0.960 1.00 94.31 191 LEU A CA 1
ATOM 1592 C C . LEU A 1 191 ? -10.818 -0.615 0.940 1.00 94.31 191 LEU A C 1
ATOM 1594 O O . LEU A 1 191 ? -11.778 -1.053 0.304 1.00 94.31 191 LEU A O 1
ATOM 1598 N N . LYS A 1 192 ? -10.862 0.559 1.562 1.00 94.38 192 LYS A N 1
ATOM 1599 C CA . LYS A 1 192 ? -12.002 1.464 1.433 1.00 94.38 192 LYS A CA 1
ATOM 1600 C C . LYS A 1 192 ? -11.920 2.207 0.106 1.00 94.38 192 LYS A C 1
ATOM 1602 O O . LYS A 1 192 ? -10.909 2.843 -0.194 1.00 94.38 192 LYS A O 1
ATOM 1607 N N . THR A 1 193 ? -13.033 2.248 -0.618 1.00 93.56 193 THR A N 1
ATOM 1608 C CA . THR A 1 193 ? -13.250 3.203 -1.705 1.00 93.56 193 THR A CA 1
ATOM 1609 C C . THR A 1 193 ? -14.699 3.668 -1.716 1.00 93.56 193 THR A C 1
ATOM 1611 O O . THR A 1 193 ? -15.618 2.859 -1.794 1.00 93.56 193 THR A O 1
ATOM 1614 N N . LYS A 1 194 ? -14.925 4.985 -1.620 1.00 90.56 194 LYS A N 1
ATOM 1615 C CA . LYS A 1 194 ? -16.279 5.569 -1.545 1.00 90.56 194 LYS A CA 1
ATOM 1616 C C . LYS A 1 194 ? -17.107 4.880 -0.434 1.00 90.56 194 LYS A C 1
ATOM 1618 O O . LYS A 1 194 ? -16.685 4.925 0.722 1.00 90.56 194 LYS A O 1
ATOM 1623 N N . ASP A 1 195 ? -18.236 4.268 -0.794 1.00 91.62 195 ASP A N 1
ATOM 1624 C CA . ASP A 1 195 ? -19.179 3.490 0.026 1.00 91.62 195 ASP A CA 1
ATOM 1625 C C . ASP A 1 195 ? -18.918 1.970 -0.008 1.00 91.62 195 ASP A C 1
ATOM 1627 O O . ASP A 1 195 ? -19.783 1.172 0.351 1.00 91.62 195 ASP A O 1
ATOM 1631 N N . LYS A 1 196 ? -17.749 1.540 -0.483 1.00 95.31 196 LYS A N 1
ATOM 1632 C CA . LYS A 1 196 ? -17.389 0.131 -0.655 1.00 95.31 196 LYS A CA 1
ATOM 1633 C C . LYS A 1 196 ? -16.142 -0.207 0.135 1.00 95.31 196 LYS A C 1
ATOM 1635 O O . LYS A 1 196 ? -15.247 0.626 0.303 1.00 95.31 196 LYS A O 1
ATOM 1640 N N . PHE A 1 197 ? -16.067 -1.460 0.560 1.00 96.69 197 PHE A N 1
ATOM 1641 C CA . PHE A 1 197 ? -14.880 -2.000 1.198 1.00 96.69 197 PHE A CA 1
ATOM 1642 C C . PHE A 1 197 ? -14.499 -3.325 0.545 1.00 96.69 197 PHE A C 1
ATOM 1644 O O . PHE A 1 197 ? -15.243 -4.302 0.612 1.00 96.69 197 PHE A O 1
ATOM 1651 N N . ILE A 1 198 ? -13.363 -3.330 -0.148 1.00 97.31 198 ILE A N 1
ATOM 1652 C CA . ILE A 1 198 ? -12.863 -4.485 -0.888 1.00 97.31 198 ILE A CA 1
ATOM 1653 C C . ILE A 1 198 ? -12.056 -5.350 0.073 1.00 97.31 198 ILE A C 1
ATOM 1655 O O . ILE A 1 198 ? -11.126 -4.846 0.693 1.00 97.31 198 ILE A O 1
ATOM 1659 N N . MET A 1 199 ? -12.411 -6.624 0.212 1.00 96.12 199 MET A N 1
ATOM 1660 C CA . MET A 1 199 ? -11.843 -7.521 1.222 1.00 96.12 199 MET A CA 1
ATOM 1661 C C . MET A 1 199 ? -11.341 -8.819 0.586 1.00 96.12 199 MET A C 1
ATOM 1663 O O . MET A 1 199 ? -12.040 -9.361 -0.278 1.00 96.12 199 MET A O 1
ATOM 1667 N N . PRO A 1 200 ? -10.185 -9.347 1.029 1.00 93.69 200 PRO A N 1
ATOM 1668 C CA . PRO A 1 200 ? -9.744 -10.679 0.646 1.00 93.69 200 PRO A CA 1
ATOM 1669 C C . PRO A 1 200 ? -10.643 -11.750 1.281 1.00 93.69 200 PRO A C 1
ATOM 1671 O O . PRO A 1 200 ? -11.075 -11.604 2.429 1.00 93.69 200 PRO A O 1
ATOM 1674 N N . ILE A 1 201 ? -10.905 -12.825 0.544 1.00 93.88 201 ILE A N 1
ATOM 1675 C CA . ILE A 1 201 ? -11.569 -14.049 1.018 1.00 93.88 201 ILE A CA 1
ATOM 1676 C C . ILE A 1 201 ? -10.822 -15.287 0.500 1.00 93.88 201 ILE A C 1
ATOM 1678 O O . ILE A 1 201 ? -10.180 -15.184 -0.545 1.00 93.88 201 ILE A O 1
ATOM 1682 N N . PRO A 1 202 ? -10.914 -16.444 1.175 1.00 89.50 202 PRO A N 1
ATOM 1683 C CA . PRO A 1 202 ? -10.341 -17.694 0.675 1.00 89.50 202 PRO A CA 1
ATOM 1684 C C . PRO A 1 202 ? -10.877 -18.078 -0.712 1.00 89.50 202 PRO A C 1
ATOM 1686 O O . PRO A 1 202 ? -11.955 -17.633 -1.125 1.00 89.50 202 PRO A O 1
ATOM 1689 N N . GLU A 1 203 ? -10.144 -18.930 -1.430 1.00 85.19 203 GLU A N 1
ATOM 1690 C CA . GLU A 1 203 ? -10.551 -19.421 -2.753 1.00 85.19 203 GLU A CA 1
ATOM 1691 C C . GLU A 1 203 ? -11.861 -20.219 -2.703 1.00 85.19 203 GLU A C 1
ATOM 1693 O O . GLU A 1 203 ? -12.679 -20.125 -3.621 1.00 85.19 203 GLU A O 1
ATOM 1698 N N . GLU A 1 204 ? -12.113 -20.918 -1.594 1.00 86.94 204 GLU A N 1
ATOM 1699 C CA . GLU A 1 204 ? -13.355 -21.647 -1.328 1.00 86.94 204 GLU A CA 1
ATOM 1700 C C . GLU A 1 204 ? -14.570 -20.718 -1.157 1.00 86.94 204 GLU A C 1
ATOM 1702 O O . GLU A 1 204 ? -15.716 -21.173 -1.154 1.00 86.94 204 GLU A O 1
ATOM 1707 N N . GLY A 1 205 ? -14.342 -19.408 -1.048 1.00 82.88 205 GLY A N 1
ATOM 1708 C CA . GLY A 1 205 ? -15.377 -18.402 -0.894 1.00 82.88 205 GLY A CA 1
ATOM 1709 C C . GLY A 1 205 ? -15.649 -18.029 0.564 1.00 82.88 205 GLY A C 1
ATOM 1710 O O . GLY A 1 205 ? -14.822 -18.205 1.455 1.00 82.88 205 GLY A O 1
ATOM 1711 N N . GLY A 1 206 ? -16.839 -17.476 0.800 1.00 87.75 206 GLY A N 1
ATOM 1712 C CA . GLY A 1 206 ? -17.289 -17.034 2.118 1.00 87.75 206 GLY A CA 1
ATOM 1713 C C . GLY A 1 206 ? -17.179 -15.526 2.331 1.00 87.75 206 GLY A C 1
ATOM 1714 O O . GLY A 1 206 ? -17.109 -14.740 1.384 1.00 87.75 206 GLY A O 1
ATOM 1715 N N . GLU A 1 207 ? -17.215 -15.132 3.599 1.00 87.69 207 GLU A N 1
ATOM 1716 C CA . GLU A 1 207 ? -17.150 -13.739 4.029 1.00 87.69 207 GLU A CA 1
ATOM 1717 C C . GLU A 1 207 ? -15.850 -13.469 4.777 1.00 87.69 207 GLU A C 1
ATOM 1719 O O . GLU A 1 207 ? -15.322 -14.317 5.496 1.00 87.69 207 GLU A O 1
ATOM 1724 N N . ASN A 1 208 ? -15.361 -12.241 4.658 1.00 90.50 208 ASN A N 1
ATOM 1725 C CA . ASN A 1 208 ? -14.278 -11.764 5.500 1.00 90.50 208 ASN A CA 1
ATOM 1726 C C . ASN A 1 208 ? -14.822 -11.430 6.903 1.00 90.50 208 ASN A C 1
ATOM 1728 O O . ASN A 1 208 ? -15.863 -10.779 7.012 1.00 90.50 208 ASN A O 1
ATOM 1732 N N . LEU A 1 209 ? -14.120 -11.823 7.973 1.00 89.69 209 LEU A N 1
ATOM 1733 C CA . LEU A 1 209 ? -14.533 -11.576 9.364 1.00 89.69 209 LEU A CA 1
ATOM 1734 C C . LEU A 1 209 ? -14.899 -10.106 9.621 1.00 89.69 209 LEU A C 1
ATOM 1736 O O . LEU A 1 209 ? -15.904 -9.826 10.274 1.00 89.69 209 LEU A O 1
ATOM 1740 N N . TYR A 1 210 ? -14.117 -9.177 9.069 1.00 91.50 210 TYR A N 1
ATOM 1741 C CA . TYR A 1 210 ? -14.303 -7.744 9.277 1.00 91.50 210 TYR A CA 1
ATOM 1742 C C . TYR A 1 210 ? -15.561 -7.192 8.601 1.00 91.50 210 TYR A C 1
ATOM 1744 O O . TYR A 1 210 ? -16.020 -6.110 8.964 1.00 91.50 210 TYR A O 1
ATOM 1752 N N . SER A 1 211 ? -16.163 -7.927 7.657 1.00 93.81 211 SER A N 1
ATOM 1753 C CA . SER A 1 211 ? -17.411 -7.512 7.004 1.00 93.81 211 SER A CA 1
ATOM 1754 C C . SER A 1 211 ? -18.570 -7.353 7.993 1.00 93.81 211 SER A C 1
ATOM 1756 O O . SER A 1 211 ? -19.430 -6.501 7.791 1.00 93.81 211 SER A O 1
ATOM 1758 N N . LYS A 1 212 ? -18.541 -8.095 9.109 1.00 92.69 212 LYS A N 1
ATOM 1759 C CA . LYS A 1 212 ? -19.536 -8.020 10.191 1.00 92.69 212 LYS A CA 1
ATOM 1760 C C . LYS A 1 212 ? -19.512 -6.693 10.947 1.00 92.69 212 LYS A C 1
ATOM 1762 O O . LYS A 1 212 ? -20.513 -6.330 11.554 1.00 92.69 212 LYS A O 1
ATOM 1767 N N . PHE A 1 213 ? -18.385 -5.984 10.906 1.00 94.12 213 PHE A N 1
ATOM 1768 C CA . PHE A 1 213 ? -18.202 -4.696 11.578 1.00 94.12 213 PHE A CA 1
ATOM 1769 C C . PHE A 1 213 ? -18.453 -3.515 10.636 1.00 94.12 213 PHE A C 1
ATOM 1771 O O . PHE A 1 213 ? -18.403 -2.364 11.065 1.00 94.12 213 PHE A O 1
ATOM 1778 N N . LEU A 1 214 ? -18.696 -3.773 9.344 1.00 95.00 214 LEU A N 1
ATOM 1779 C CA . LEU A 1 214 ? -18.957 -2.706 8.390 1.00 95.00 214 LEU A CA 1
ATOM 1780 C C . LEU A 1 214 ? -20.276 -1.992 8.720 1.00 95.00 214 LEU A C 1
ATOM 1782 O O . LEU A 1 214 ? -21.293 -2.640 8.984 1.00 95.00 214 LEU A O 1
ATOM 1786 N N . PRO A 1 215 ? -20.310 -0.656 8.611 1.00 91.75 215 PRO A N 1
ATOM 1787 C CA . PRO A 1 215 ? -21.545 0.091 8.692 1.00 91.75 215 PRO A CA 1
ATOM 1788 C C . PRO A 1 215 ? -22.547 -0.379 7.641 1.00 91.75 215 PRO A C 1
ATOM 1790 O O . PRO A 1 215 ? -22.185 -0.656 6.500 1.00 91.75 215 PRO A O 1
ATOM 1793 N N . LYS A 1 216 ? -23.841 -0.365 7.981 1.00 88.31 216 LYS A N 1
ATOM 1794 C CA . LYS A 1 216 ? -24.929 -0.842 7.101 1.00 88.31 216 LYS A CA 1
ATOM 1795 C C . LYS A 1 216 ? -24.950 -0.201 5.708 1.00 88.31 216 LYS A C 1
ATOM 1797 O O . LYS A 1 216 ? -25.484 -0.785 4.772 1.00 88.31 216 LYS A O 1
ATOM 1802 N N . LYS A 1 217 ? -24.436 1.026 5.577 1.00 88.19 217 LYS A N 1
ATOM 1803 C CA . LYS A 1 217 ? -24.397 1.765 4.306 1.00 88.19 217 LYS A CA 1
ATOM 1804 C C . LYS A 1 217 ? -23.276 1.300 3.382 1.00 88.19 217 LYS A C 1
ATOM 1806 O O . LYS A 1 217 ? -23.310 1.624 2.198 1.00 88.19 217 LYS A O 1
ATOM 1811 N N . TRP A 1 218 ? -22.278 0.603 3.914 1.00 92.62 218 TRP A N 1
ATOM 1812 C CA . TRP A 1 218 ? -21.125 0.167 3.150 1.00 92.62 218 TRP A CA 1
ATOM 1813 C C . TRP A 1 218 ? -21.378 -1.183 2.501 1.00 92.62 218 TRP A C 1
ATOM 1815 O O . TRP A 1 218 ? -21.976 -2.079 3.091 1.00 92.62 218 TRP A O 1
ATOM 1825 N N . LYS A 1 219 ? -20.892 -1.332 1.270 1.00 94.44 219 LYS A N 1
ATOM 1826 C CA . LYS A 1 219 ? -21.013 -2.578 0.515 1.00 94.44 219 LYS A CA 1
ATOM 1827 C C . LYS A 1 219 ? -19.692 -3.348 0.562 1.00 94.44 219 LYS A C 1
ATOM 1829 O O . LYS A 1 219 ? -18.690 -2.834 0.049 1.00 94.44 219 LYS A O 1
ATOM 1834 N N . PRO A 1 220 ? -19.664 -4.566 1.129 1.00 96.19 220 PRO A N 1
ATOM 1835 C CA . PRO A 1 220 ? -18.493 -5.419 1.021 1.00 96.19 220 PRO A CA 1
ATOM 1836 C C . PRO A 1 220 ? -18.312 -5.879 -0.431 1.00 96.19 220 PRO A C 1
ATOM 1838 O O . PRO A 1 220 ? -19.270 -6.244 -1.115 1.00 96.19 220 PRO A O 1
ATOM 1841 N N . VAL A 1 221 ? -17.068 -5.868 -0.901 1.00 97.00 221 VAL A N 1
ATOM 1842 C CA . VAL A 1 221 ? -16.665 -6.409 -2.202 1.00 97.00 221 VAL A CA 1
ATOM 1843 C C . VAL A 1 221 ? -15.630 -7.491 -1.946 1.00 97.00 221 VAL A C 1
ATOM 1845 O O . VAL A 1 221 ? -14.462 -7.204 -1.704 1.00 97.00 221 VAL A O 1
ATOM 1848 N N . PHE A 1 222 ? -16.055 -8.748 -1.982 1.00 96.50 222 PHE A N 1
ATOM 1849 C CA . PHE A 1 222 ? -15.154 -9.863 -1.720 1.00 96.50 222 PHE A CA 1
ATOM 1850 C C . PHE A 1 222 ? -14.356 -10.237 -2.966 1.00 96.50 222 PHE A C 1
ATOM 1852 O O . PHE A 1 222 ? -14.926 -10.467 -4.036 1.00 96.50 222 PHE A O 1
ATOM 1859 N N . VAL A 1 223 ? -13.039 -10.307 -2.825 1.00 95.50 223 VAL A N 1
ATOM 1860 C CA . VAL A 1 223 ? -12.088 -10.702 -3.866 1.00 95.50 223 VAL A CA 1
ATOM 1861 C C . VAL A 1 223 ? -11.273 -11.863 -3.320 1.00 95.50 223 VAL A C 1
ATOM 1863 O O . VAL A 1 223 ? -10.869 -11.828 -2.166 1.00 95.50 223 VAL A O 1
ATOM 1866 N N . ILE A 1 224 ? -11.033 -12.886 -4.139 1.00 92.81 224 ILE A N 1
ATOM 1867 C CA . ILE A 1 224 ? -10.214 -14.026 -3.716 1.00 92.81 224 ILE A CA 1
ATOM 1868 C C . ILE A 1 224 ? -8.817 -13.525 -3.325 1.00 92.81 224 ILE A C 1
ATOM 1870 O O . ILE A 1 224 ? -8.238 -12.697 -4.033 1.00 92.81 224 ILE A O 1
ATOM 1874 N N . ASP A 1 225 ? -8.310 -14.007 -2.200 1.00 88.75 225 ASP A N 1
ATOM 1875 C CA . ASP A 1 225 ? -7.064 -13.611 -1.552 1.00 88.75 225 ASP A CA 1
ATOM 1876 C C . ASP A 1 225 ? -5.881 -13.506 -2.516 1.00 88.75 225 ASP A C 1
ATOM 1878 O O . ASP A 1 225 ? -5.246 -12.456 -2.564 1.00 88.75 225 ASP A O 1
ATOM 1882 N N . TYR A 1 226 ? -5.647 -14.502 -3.371 1.00 85.38 226 TYR A N 1
ATOM 1883 C CA . TYR A 1 226 ? -4.534 -14.473 -4.309 1.00 85.38 226 TYR A CA 1
ATOM 1884 C C . TYR A 1 226 ? -4.683 -13.330 -5.322 1.00 85.38 226 TYR A C 1
ATOM 1886 O O . TYR A 1 226 ? -3.691 -12.702 -5.677 1.00 85.38 226 TYR A O 1
ATOM 1894 N N . LEU A 1 227 ? -5.899 -12.990 -5.770 1.00 90.56 227 LEU A N 1
ATOM 1895 C CA . LEU A 1 227 ? -6.132 -11.834 -6.648 1.00 90.56 227 LEU A CA 1
ATOM 1896 C C . LEU A 1 227 ? -5.965 -10.518 -5.886 1.00 90.56 227 LEU A C 1
ATOM 1898 O O . LEU A 1 227 ? -5.393 -9.564 -6.418 1.00 90.56 227 LEU A O 1
ATOM 1902 N N . PHE A 1 228 ? -6.465 -10.467 -4.652 1.00 91.44 228 PHE A N 1
ATOM 1903 C CA . PHE A 1 228 ? -6.372 -9.293 -3.796 1.00 91.44 228 PHE A CA 1
ATOM 1904 C C . PHE A 1 228 ? -4.906 -8.963 -3.491 1.00 91.44 228 PHE A C 1
ATOM 1906 O O . PHE A 1 228 ? -4.435 -7.868 -3.797 1.00 91.44 228 PHE A O 1
ATOM 1913 N N . ASP A 1 229 ? -4.158 -9.934 -2.976 1.00 84.25 229 ASP A N 1
ATOM 1914 C CA . ASP A 1 229 ? -2.742 -9.796 -2.652 1.00 84.25 229 ASP A CA 1
ATOM 1915 C C . ASP A 1 229 ? -1.893 -9.511 -3.892 1.00 84.25 229 ASP A C 1
ATOM 1917 O O . ASP A 1 229 ? -0.901 -8.789 -3.804 1.00 84.25 229 ASP A O 1
ATOM 1921 N N . SER A 1 230 ? -2.295 -10.025 -5.057 1.00 83.62 230 SER A N 1
ATOM 1922 C CA . SER A 1 230 ? -1.584 -9.776 -6.309 1.00 83.62 230 SER A CA 1
ATOM 1923 C C . SER A 1 230 ? -1.752 -8.361 -6.828 1.00 83.62 230 SER A C 1
ATOM 1925 O O . SER A 1 230 ? -0.788 -7.819 -7.336 1.00 83.62 230 SER A O 1
ATOM 1927 N N . PHE A 1 231 ? -2.943 -7.769 -6.777 1.00 89.12 231 PHE A N 1
ATOM 1928 C CA . PHE A 1 231 ? -3.244 -6.573 -7.581 1.00 89.12 231 PHE A CA 1
ATOM 1929 C C . PHE A 1 231 ? -3.865 -5.418 -6.795 1.00 89.12 231 PHE A C 1
ATOM 1931 O O . PHE A 1 231 ? -3.990 -4.322 -7.344 1.00 89.12 231 PHE A O 1
ATOM 1938 N N . LEU A 1 232 ? -4.293 -5.661 -5.553 1.00 91.19 232 LEU A N 1
ATOM 1939 C CA . LEU A 1 232 ? -4.955 -4.687 -4.679 1.00 91.19 232 LEU A CA 1
ATOM 1940 C C . LEU A 1 232 ? -4.180 -4.402 -3.390 1.00 91.19 232 LEU A C 1
ATOM 1942 O O . LEU A 1 232 ? -4.612 -3.595 -2.568 1.00 91.19 232 LEU A O 1
ATOM 1946 N N . LYS A 1 233 ? -3.016 -5.028 -3.225 1.00 83.06 233 LYS A N 1
ATOM 1947 C CA . LYS A 1 233 ? -2.139 -4.836 -2.079 1.00 83.06 233 LYS A CA 1
ATOM 1948 C C . LYS A 1 233 ? -0.860 -4.150 -2.526 1.00 83.06 233 LYS A C 1
ATOM 1950 O O . LYS A 1 233 ? -0.006 -4.744 -3.179 1.00 83.06 233 LYS A O 1
ATOM 1955 N N . TYR A 1 234 ? -0.738 -2.869 -2.197 1.00 72.12 234 TYR A N 1
ATOM 1956 C CA . TYR A 1 234 ? 0.545 -2.184 -2.290 1.00 72.12 234 TYR A CA 1
ATOM 1957 C C . TYR A 1 234 ? 1.533 -2.828 -1.306 1.00 72.12 234 TYR A C 1
ATOM 1959 O O . TYR A 1 234 ? 1.207 -3.065 -0.142 1.00 72.12 234 TYR A O 1
ATOM 1967 N N . ASN A 1 235 ? 2.737 -3.123 -1.792 1.00 65.94 235 ASN A N 1
ATOM 1968 C CA . ASN A 1 235 ? 3.806 -3.706 -1.000 1.00 65.94 235 ASN A CA 1
ATOM 1969 C C . ASN A 1 235 ? 4.439 -2.605 -0.133 1.00 65.94 235 ASN A C 1
ATOM 1971 O O . ASN A 1 235 ? 5.383 -1.934 -0.559 1.00 65.94 235 ASN A O 1
ATOM 1975 N N . TYR A 1 236 ? 3.938 -2.417 1.096 1.00 58.91 236 TYR A N 1
ATOM 1976 C CA . TYR A 1 236 ? 4.806 -1.916 2.166 1.00 58.91 236 TYR A CA 1
ATOM 1977 C C . TYR A 1 236 ? 6.031 -2.799 2.132 1.00 58.91 236 TYR A C 1
ATOM 1979 O O . TYR A 1 236 ? 5.869 -4.006 2.054 1.00 58.91 236 TYR A O 1
ATOM 1987 N N . GLN A 1 237 ? 7.223 -2.222 2.085 1.00 51.28 237 GLN A N 1
ATOM 1988 C CA . GLN A 1 237 ? 8.463 -2.902 1.717 1.00 51.28 237 GLN A CA 1
ATOM 1989 C C . GLN A 1 237 ? 8.867 -4.073 2.657 1.00 51.28 237 GLN A C 1
ATOM 1991 O O . GLN A 1 237 ? 10.048 -4.350 2.768 1.00 51.28 237 GLN A O 1
ATOM 1996 N N . THR A 1 238 ? 7.972 -4.749 3.379 1.00 36.69 238 THR A N 1
ATOM 1997 C CA . THR A 1 238 ? 8.231 -5.861 4.293 1.00 36.69 238 THR A CA 1
ATOM 1998 C C . THR A 1 238 ? 8.798 -7.040 3.514 1.00 36.69 238 THR A C 1
ATOM 2000 O O . THR A 1 238 ? 8.082 -7.784 2.842 1.00 36.69 238 THR A O 1
ATOM 2003 N N . ASN A 1 239 ? 10.117 -7.208 3.597 1.00 35.06 239 ASN A N 1
ATOM 2004 C CA . ASN A 1 239 ? 10.752 -8.498 3.371 1.00 35.06 239 ASN A CA 1
ATOM 2005 C C . ASN A 1 239 ? 10.117 -9.510 4.331 1.00 35.06 239 ASN A C 1
ATOM 2007 O O . ASN A 1 239 ? 10.041 -9.217 5.511 1.00 35.06 239 ASN A O 1
ATOM 2011 N N . VAL A 1 240 ? 9.624 -10.641 3.820 1.00 35.78 240 VAL A N 1
ATOM 2012 C CA . VAL A 1 240 ? 10.130 -12.006 4.079 1.00 35.78 240 VAL A CA 1
ATOM 2013 C C . VAL A 1 240 ? 9.452 -12.925 3.056 1.00 35.78 240 VAL A C 1
ATOM 2015 O O . VAL A 1 240 ? 8.518 -13.659 3.345 1.00 35.78 240 VAL A O 1
ATOM 2018 N N . TYR A 1 241 ? 9.925 -12.874 1.820 1.00 33.69 241 TYR A N 1
ATOM 2019 C CA . TYR A 1 241 ? 10.260 -14.116 1.138 1.00 33.69 241 TYR A CA 1
ATOM 2020 C C . TYR A 1 241 ? 11.679 -13.889 0.632 1.00 33.69 241 TYR A C 1
ATOM 2022 O O . TYR A 1 241 ? 11.942 -12.892 -0.049 1.00 33.69 241 TYR A O 1
ATOM 2030 N N . TYR A 1 242 ? 12.605 -14.772 1.006 1.00 37.81 242 TYR A N 1
ATOM 2031 C CA . TYR A 1 242 ? 13.789 -14.997 0.184 1.00 37.81 242 TYR A CA 1
ATOM 2032 C C . TYR A 1 242 ? 13.271 -15.165 -1.259 1.00 37.81 242 TYR A C 1
ATOM 2034 O O . TYR A 1 242 ? 12.536 -16.112 -1.513 1.00 37.81 242 TYR A O 1
ATOM 2042 N N . GLY A 1 243 ? 13.506 -14.182 -2.140 1.00 47.38 243 GLY A N 1
ATOM 2043 C CA . GLY A 1 243 ? 12.935 -14.162 -3.501 1.00 47.38 243 GLY A CA 1
ATOM 2044 C C . GLY A 1 243 ? 12.200 -12.882 -3.936 1.00 47.38 243 GLY A C 1
ATOM 2045 O O . GLY A 1 243 ? 11.765 -12.793 -5.079 1.00 47.38 243 GLY A O 1
ATOM 2046 N N . ASN A 1 244 ? 12.088 -11.847 -3.089 1.00 49.09 244 ASN A N 1
ATOM 2047 C CA . ASN A 1 244 ? 11.543 -10.536 -3.505 1.00 49.09 244 ASN A CA 1
ATOM 2048 C C . ASN A 1 244 ? 12.300 -9.930 -4.714 1.00 49.09 244 ASN A C 1
ATOM 2050 O O . ASN A 1 244 ? 11.702 -9.228 -5.527 1.00 49.09 244 ASN A O 1
ATOM 2054 N N . GLU A 1 245 ? 13.617 -10.172 -4.822 1.00 53.16 245 GLU A N 1
ATOM 2055 C CA . GLU A 1 245 ? 14.410 -9.786 -6.004 1.00 53.16 245 GLU A CA 1
ATOM 2056 C C . GLU A 1 245 ? 13.903 -10.487 -7.259 1.00 53.16 245 GLU A C 1
ATOM 2058 O O . GLU A 1 245 ? 13.697 -9.833 -8.280 1.00 53.16 245 GLU A O 1
ATOM 2063 N N . ASP A 1 246 ? 13.612 -11.782 -7.161 1.00 57.50 246 ASP A N 1
ATOM 2064 C CA . ASP A 1 246 ? 13.146 -12.593 -8.280 1.00 57.50 246 ASP A CA 1
ATOM 2065 C C . ASP A 1 246 ? 11.788 -12.113 -8.796 1.00 57.50 246 ASP A C 1
ATOM 2067 O O . ASP A 1 246 ? 11.566 -12.056 -10.003 1.00 57.50 246 ASP A O 1
ATOM 2071 N N . PHE A 1 247 ? 10.902 -11.653 -7.911 1.00 59.25 247 PHE A N 1
ATOM 2072 C CA . PHE A 1 247 ? 9.572 -11.195 -8.303 1.00 59.25 247 PHE A CA 1
ATOM 2073 C C . PHE A 1 247 ? 9.577 -9.980 -9.241 1.00 59.25 247 PHE A C 1
ATOM 2075 O O . PHE A 1 247 ? 8.943 -10.016 -10.299 1.00 59.25 247 PHE A O 1
ATOM 2082 N N . THR A 1 248 ? 10.327 -8.921 -8.920 1.00 64.81 248 THR A N 1
ATOM 2083 C CA . THR A 1 248 ? 10.474 -7.768 -9.826 1.00 64.81 248 THR A CA 1
ATOM 2084 C C . THR A 1 248 ? 11.073 -8.196 -11.167 1.00 64.81 248 THR A C 1
ATOM 2086 O O . THR A 1 248 ? 10.632 -7.724 -12.219 1.00 64.81 248 THR A O 1
ATOM 2089 N N . ASN A 1 249 ? 12.012 -9.148 -11.146 1.00 66.19 249 ASN A N 1
ATOM 2090 C CA . ASN A 1 249 ? 12.611 -9.722 -12.352 1.00 66.19 249 ASN A CA 1
ATOM 2091 C C . ASN A 1 249 ? 11.578 -10.464 -13.206 1.00 66.19 249 ASN A C 1
ATOM 2093 O O . ASN A 1 249 ? 11.588 -10.330 -14.428 1.00 66.19 249 ASN A O 1
ATOM 2097 N N . TYR A 1 250 ? 10.651 -11.200 -12.587 1.00 65.88 250 TYR A N 1
ATOM 2098 C CA . TYR A 1 250 ? 9.581 -11.910 -13.290 1.00 65.88 250 TYR A CA 1
ATOM 2099 C C . TYR A 1 250 ? 8.590 -10.959 -13.957 1.00 65.88 250 TYR A C 1
ATOM 2101 O O . TYR A 1 250 ? 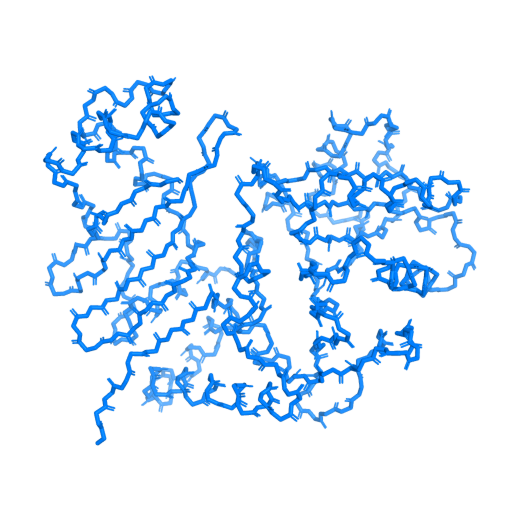8.145 -11.215 -15.073 1.00 65.88 250 TYR A O 1
ATOM 2109 N N . ILE A 1 251 ? 8.268 -9.833 -13.323 1.00 69.25 251 ILE A N 1
ATOM 2110 C CA . ILE A 1 251 ? 7.342 -8.857 -13.911 1.00 69.25 251 ILE A CA 1
ATOM 2111 C C . ILE A 1 251 ? 7.990 -8.118 -15.077 1.00 69.25 251 ILE A C 1
ATOM 2113 O O . ILE A 1 251 ? 7.391 -7.948 -16.142 1.00 69.25 251 ILE A O 1
ATOM 2117 N N . LEU A 1 252 ? 9.224 -7.658 -14.870 1.00 71.44 252 LEU A N 1
ATOM 2118 C CA . LEU A 1 252 ? 9.964 -6.914 -15.879 1.00 71.44 252 LEU A CA 1
ATOM 2119 C C . LEU A 1 252 ? 10.514 -7.831 -16.972 1.00 71.44 252 LEU A C 1
ATOM 2121 O O . LEU A 1 252 ? 10.831 -7.353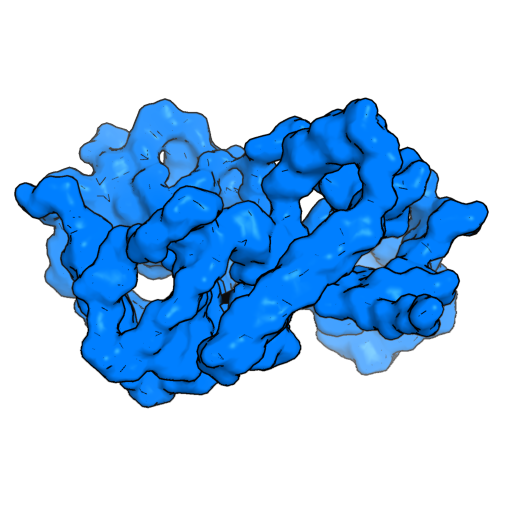 -18.055 1.00 71.44 252 LEU A O 1
ATOM 2125 N N . ASN A 1 253 ? 10.615 -9.138 -16.747 1.00 71.06 253 ASN A N 1
ATOM 2126 C CA . ASN A 1 253 ? 11.094 -10.088 -17.741 1.00 71.06 253 ASN A CA 1
ATOM 2127 C C . ASN A 1 253 ? 10.498 -11.494 -17.548 1.00 71.06 253 ASN A C 1
ATOM 2129 O O . ASN A 1 253 ? 11.223 -12.430 -17.191 1.00 71.06 253 ASN A O 1
ATOM 2133 N N . PRO A 1 254 ? 9.202 -11.685 -17.863 1.00 63.97 254 PRO A N 1
ATOM 2134 C CA . PRO A 1 254 ? 8.503 -12.950 -17.613 1.00 63.97 254 PRO A CA 1
ATOM 2135 C C . PRO A 1 254 ? 9.109 -14.143 -18.363 1.00 63.97 254 PRO A C 1
ATOM 2137 O O . PRO A 1 254 ? 8.923 -15.282 -17.948 1.00 63.97 254 PRO A O 1
ATOM 2140 N N . ASN A 1 255 ? 9.882 -13.889 -19.426 1.00 63.72 255 ASN A N 1
ATOM 2141 C CA . ASN A 1 255 ? 10.458 -14.924 -20.285 1.00 63.72 255 ASN A CA 1
ATOM 2142 C C . ASN A 1 255 ? 11.816 -15.455 -19.806 1.00 63.72 255 ASN A C 1
ATOM 2144 O O . ASN A 1 255 ? 12.213 -16.541 -20.220 1.00 63.72 255 ASN A O 1
ATOM 2148 N N . ARG A 1 256 ? 12.576 -14.679 -19.021 1.00 63.81 256 ARG A N 1
ATOM 2149 C CA . ARG A 1 256 ? 13.957 -15.045 -18.646 1.00 63.81 256 ARG A CA 1
ATOM 2150 C C . ARG A 1 256 ? 14.308 -14.832 -17.181 1.00 63.81 256 ARG A C 1
ATOM 2152 O O . ARG A 1 256 ? 15.357 -15.318 -16.776 1.00 63.81 256 ARG A O 1
ATOM 2159 N N . ALA A 1 257 ? 13.457 -14.157 -16.403 1.00 64.12 257 ALA A N 1
ATOM 2160 C CA . ALA A 1 257 ? 13.675 -13.949 -14.972 1.00 64.12 257 ALA A CA 1
ATOM 2161 C C . ALA A 1 257 ? 15.074 -13.406 -14.619 1.00 64.12 257 ALA A C 1
ATOM 2163 O O . ALA A 1 257 ? 15.650 -13.757 -13.593 1.00 64.12 257 ALA A O 1
ATOM 2164 N N . GLU A 1 258 ? 15.666 -12.592 -15.496 1.00 67.25 258 GLU A N 1
ATOM 2165 C CA . GLU A 1 258 ? 17.014 -12.070 -15.272 1.00 67.25 258 GLU A CA 1
ATOM 2166 C C . GLU A 1 258 ? 16.992 -10.981 -14.198 1.00 67.25 258 GLU A C 1
ATOM 2168 O O . GLU A 1 258 ? 16.137 -10.092 -14.236 1.00 67.25 258 GLU A O 1
ATOM 2173 N N . ASN A 1 259 ? 17.967 -11.018 -13.283 1.00 70.62 259 ASN A N 1
ATOM 2174 C CA . ASN A 1 259 ? 18.089 -10.016 -12.230 1.00 70.62 259 ASN A CA 1
ATOM 2175 C C . ASN A 1 259 ? 18.271 -8.618 -12.820 1.00 70.62 259 ASN A C 1
ATOM 2177 O O . ASN A 1 259 ? 19.268 -8.372 -13.502 1.00 70.62 259 ASN A O 1
ATOM 2181 N N . PHE A 1 260 ? 17.343 -7.691 -12.557 1.00 70.75 260 PHE A N 1
ATOM 2182 C CA . PHE A 1 260 ? 17.426 -6.331 -13.088 1.00 70.75 260 PHE A CA 1
ATOM 2183 C C . PHE A 1 260 ? 18.663 -5.588 -12.565 1.00 70.75 260 PHE A C 1
ATOM 2185 O O . PHE A 1 260 ? 19.139 -4.684 -13.236 1.00 70.75 260 PHE A O 1
ATOM 2192 N N . LYS A 1 261 ? 19.259 -6.003 -11.437 1.00 72.00 261 LYS A N 1
ATOM 2193 C CA . LYS A 1 261 ? 20.553 -5.481 -10.962 1.00 72.00 261 LYS A CA 1
ATOM 2194 C C . LYS A 1 261 ? 21.736 -5.852 -11.866 1.00 72.00 261 LYS A C 1
ATOM 2196 O O . LYS A 1 261 ? 22.805 -5.273 -11.728 1.00 72.00 261 LYS A O 1
ATOM 2201 N N . SER A 1 262 ? 21.571 -6.797 -12.794 1.00 74.88 262 SER A N 1
ATOM 2202 C CA . SER A 1 262 ? 22.566 -7.072 -13.845 1.00 74.88 262 SER A CA 1
ATOM 2203 C C . SER A 1 262 ? 22.479 -6.103 -15.035 1.00 74.88 262 SER A C 1
ATOM 2205 O O . SER A 1 262 ? 23.272 -6.201 -15.970 1.00 74.88 262 SER A O 1
ATOM 2207 N N . TYR A 1 263 ? 21.510 -5.182 -15.022 1.00 81.62 263 TYR A N 1
ATOM 2208 C CA . TYR A 1 263 ? 21.255 -4.233 -16.101 1.00 81.62 263 TYR A CA 1
ATOM 2209 C C . TYR A 1 263 ? 21.982 -2.918 -15.825 1.00 81.62 263 TYR A C 1
ATOM 2211 O O . TYR A 1 263 ? 22.299 -2.586 -14.687 1.00 81.62 263 TYR A O 1
ATOM 2219 N N . SER A 1 264 ? 22.232 -2.142 -16.875 1.00 87.19 264 SER A N 1
ATOM 2220 C CA . SER A 1 264 ? 22.837 -0.817 -16.750 1.00 87.19 264 SER A CA 1
ATOM 2221 C C . SER A 1 264 ? 21.769 0.269 -16.597 1.00 87.19 264 SER A C 1
ATOM 2223 O O . SER A 1 264 ? 20.768 0.287 -17.319 1.00 87.19 264 SER A O 1
ATOM 2225 N N . LEU A 1 265 ? 21.980 1.202 -15.665 1.00 88.00 265 LEU A N 1
ATOM 2226 C CA . LEU A 1 265 ? 21.152 2.401 -15.544 1.00 88.00 265 LEU A CA 1
ATOM 2227 C C . LEU A 1 265 ? 21.565 3.438 -16.596 1.00 88.00 265 LEU A C 1
ATOM 2229 O O . LEU A 1 265 ? 22.672 3.980 -16.565 1.00 88.00 265 LEU A O 1
ATOM 2233 N N . VAL A 1 266 ? 20.639 3.774 -17.492 1.00 90.44 266 VAL A N 1
ATOM 2234 C CA . VAL A 1 266 ? 20.839 4.780 -18.537 1.00 90.44 266 VAL A CA 1
ATOM 2235 C C . VAL A 1 266 ? 20.140 6.079 -18.151 1.00 90.44 266 VAL A C 1
ATOM 2237 O O . VAL A 1 266 ? 18.911 6.161 -18.078 1.00 90.44 266 VAL A O 1
ATOM 2240 N N . VAL A 1 267 ? 20.943 7.125 -17.960 1.00 88.19 267 VAL A N 1
ATOM 2241 C CA . VAL A 1 267 ? 20.490 8.504 -17.753 1.00 88.19 267 VAL A CA 1
ATOM 2242 C C . VAL A 1 267 ? 21.114 9.367 -18.840 1.00 88.19 267 VAL A C 1
ATOM 2244 O O . VAL A 1 267 ? 22.328 9.564 -18.862 1.00 88.19 267 VAL A O 1
ATOM 2247 N N . ASP A 1 268 ? 20.278 9.860 -19.750 1.00 86.94 268 ASP A N 1
ATOM 2248 C CA . ASP A 1 268 ? 20.693 10.799 -20.791 1.00 86.94 268 ASP A CA 1
ATOM 2249 C C . ASP A 1 268 ? 21.078 12.156 -20.173 1.00 86.94 268 ASP A C 1
ATOM 2251 O O . ASP A 1 268 ? 20.407 12.647 -19.260 1.00 86.94 268 ASP A O 1
ATOM 2255 N N . LYS A 1 269 ? 22.147 12.788 -20.672 1.00 85.06 269 LYS A N 1
ATOM 2256 C CA . LYS A 1 269 ? 22.652 14.059 -20.127 1.00 85.06 269 LYS A CA 1
ATOM 2257 C C . LYS A 1 269 ? 21.629 15.192 -20.242 1.00 85.06 269 LYS A C 1
ATOM 2259 O O . LYS A 1 269 ? 21.477 15.969 -19.303 1.00 85.06 269 LYS A O 1
ATOM 2264 N N . ASN A 1 270 ? 20.879 15.263 -21.342 1.00 86.94 270 ASN A N 1
ATOM 2265 C CA . ASN A 1 270 ? 19.809 16.247 -21.504 1.00 86.94 270 ASN A CA 1
ATOM 2266 C C . ASN A 1 270 ? 18.676 15.981 -20.512 1.00 86.94 270 ASN A C 1
ATOM 2268 O O . ASN A 1 270 ? 18.095 16.920 -19.969 1.00 86.94 270 ASN A O 1
ATOM 2272 N N . LYS A 1 271 ? 18.382 14.703 -20.230 1.00 86.62 271 LYS A N 1
ATOM 2273 C CA . LYS A 1 271 ? 17.392 14.329 -19.214 1.00 86.62 271 LYS A CA 1
ATOM 2274 C C . LYS A 1 271 ? 17.828 14.760 -17.816 1.00 86.62 271 LYS A C 1
ATOM 2276 O O . LYS A 1 271 ? 17.018 15.348 -17.106 1.00 86.62 271 LYS A O 1
ATOM 2281 N N . TYR A 1 272 ? 19.077 14.493 -17.441 1.00 84.38 272 TYR A N 1
ATOM 2282 C CA . TYR A 1 272 ? 19.640 14.952 -16.171 1.00 84.38 272 TYR A CA 1
ATOM 2283 C C . TYR A 1 272 ? 19.557 16.477 -16.052 1.00 84.38 272 TYR A C 1
ATOM 2285 O O . TYR A 1 272 ? 18.951 16.972 -15.106 1.00 84.38 272 TYR A O 1
ATOM 2293 N N . ASN A 1 273 ? 20.050 17.204 -17.061 1.00 84.44 273 ASN A N 1
ATOM 2294 C CA . ASN A 1 273 ? 20.015 18.667 -17.088 1.00 84.44 273 ASN A CA 1
ATOM 2295 C C . ASN A 1 273 ? 18.588 19.210 -16.944 1.00 84.44 273 ASN A C 1
ATOM 2297 O O . ASN A 1 273 ? 18.368 20.179 -16.225 1.00 84.44 273 ASN A O 1
ATOM 2301 N N . TYR A 1 274 ? 17.606 18.582 -17.593 1.00 86.38 274 TYR A N 1
ATOM 2302 C CA . TYR A 1 274 ? 16.203 18.961 -17.447 1.00 86.38 274 TYR A CA 1
ATOM 2303 C C . TYR A 1 274 ? 15.678 18.720 -16.024 1.00 86.38 274 TYR A C 1
ATOM 2305 O O . TYR A 1 274 ? 14.979 19.567 -15.470 1.00 86.38 274 TYR A O 1
ATOM 2313 N N . LEU A 1 275 ? 15.999 17.578 -15.406 1.00 83.94 275 LEU A N 1
ATOM 2314 C CA . LEU A 1 275 ? 15.560 17.280 -14.039 1.00 83.94 275 LEU A CA 1
ATOM 2315 C C . LEU A 1 275 ? 16.158 18.259 -13.021 1.00 83.94 275 LEU A C 1
ATOM 2317 O O . LEU A 1 275 ? 15.442 18.694 -12.125 1.00 83.94 275 LEU A O 1
ATOM 2321 N N . THR A 1 276 ? 17.423 18.646 -13.174 1.00 79.88 276 THR A N 1
ATOM 2322 C CA . THR A 1 276 ? 18.089 19.581 -12.256 1.00 79.88 276 THR A CA 1
ATOM 2323 C C . THR A 1 276 ? 17.728 21.044 -12.531 1.00 79.88 276 THR A C 1
ATOM 2325 O O . THR A 1 276 ? 17.552 21.819 -11.598 1.00 79.88 276 THR A O 1
ATOM 2328 N N . SER A 1 277 ? 17.518 21.435 -13.790 1.00 80.25 277 SER A N 1
ATOM 2329 C CA . SER A 1 277 ? 17.247 22.840 -14.145 1.00 80.25 277 SER A CA 1
ATOM 2330 C C . SER A 1 277 ? 15.766 23.216 -14.066 1.00 80.25 277 SER A C 1
ATOM 2332 O O . SER A 1 277 ? 15.433 24.356 -13.752 1.00 80.25 277 SER A O 1
ATOM 2334 N N . ASN A 1 278 ? 14.854 22.279 -14.356 1.00 82.44 278 ASN A N 1
ATOM 2335 C CA . ASN A 1 278 ? 13.423 22.575 -14.495 1.00 82.44 278 ASN A CA 1
ATOM 2336 C C . ASN A 1 278 ? 12.559 22.004 -13.367 1.00 82.44 278 ASN A C 1
ATOM 2338 O O . ASN A 1 278 ? 11.402 22.404 -13.233 1.00 82.44 278 ASN A O 1
ATOM 2342 N N . LYS A 1 279 ? 13.081 21.081 -12.550 1.00 82.06 279 LYS A N 1
ATOM 2343 C CA . LYS A 1 279 ? 12.364 20.536 -11.389 1.00 82.06 279 LYS A CA 1
ATOM 2344 C C . LYS A 1 279 ? 13.097 20.910 -10.109 1.00 82.06 279 LYS A C 1
ATOM 2346 O O . LYS A 1 279 ? 13.832 20.110 -9.540 1.00 82.06 279 LYS A O 1
ATOM 2351 N N . SER A 1 280 ? 12.869 22.140 -9.651 1.00 74.56 280 SER A N 1
ATOM 2352 C CA . SER A 1 280 ? 13.555 22.727 -8.491 1.00 74.56 280 SER A CA 1
ATOM 2353 C C . SER A 1 280 ? 13.486 21.859 -7.231 1.00 74.56 280 SER A C 1
ATOM 2355 O O . SER A 1 280 ? 14.458 21.793 -6.485 1.00 74.56 280 SER A O 1
ATOM 2357 N N . HIS A 1 281 ? 12.383 21.139 -7.006 1.00 75.38 281 HIS A N 1
ATOM 2358 C CA . HIS A 1 281 ? 12.256 20.216 -5.875 1.00 75.38 281 HIS A CA 1
ATOM 2359 C C . HIS A 1 281 ? 13.129 18.965 -6.022 1.00 75.38 281 HIS A C 1
ATOM 2361 O O . HIS A 1 281 ? 13.757 18.559 -5.050 1.00 75.38 281 HIS A O 1
ATOM 2367 N N . VAL A 1 282 ? 13.211 18.389 -7.227 1.00 75.62 282 VAL A N 1
ATOM 2368 C CA . VAL A 1 282 ? 14.096 17.252 -7.535 1.00 75.62 282 VAL A CA 1
ATOM 2369 C C . VAL A 1 282 ? 15.549 17.687 -7.390 1.00 75.62 282 VAL A C 1
ATOM 2371 O O . VAL A 1 282 ? 16.315 17.027 -6.698 1.00 75.62 282 VAL A O 1
ATOM 2374 N N . SER A 1 283 ? 15.906 18.836 -7.971 1.00 69.88 283 SER A N 1
ATOM 2375 C CA . SER A 1 283 ? 17.250 19.397 -7.849 1.00 69.88 283 SER A CA 1
ATOM 2376 C C . SER A 1 283 ? 17.630 19.625 -6.396 1.00 69.88 283 SER A C 1
ATOM 2378 O O . SER A 1 283 ? 18.700 19.204 -5.998 1.00 69.88 283 SER A O 1
ATOM 2380 N N . LYS A 1 284 ? 16.763 20.239 -5.584 1.00 71.31 284 LYS A N 1
ATOM 2381 C CA . LYS A 1 284 ? 17.061 20.512 -4.174 1.00 71.31 284 LYS A CA 1
ATOM 2382 C C . LYS A 1 284 ? 17.363 19.228 -3.397 1.00 71.31 284 LYS A C 1
ATOM 2384 O O . LYS A 1 284 ? 18.399 19.137 -2.753 1.00 71.31 284 LYS A O 1
ATOM 2389 N N . ILE A 1 285 ? 16.499 18.221 -3.533 1.00 70.75 285 ILE A N 1
ATOM 2390 C CA . ILE A 1 285 ? 16.647 16.936 -2.835 1.00 70.75 285 ILE A CA 1
ATOM 2391 C C . ILE A 1 285 ? 17.931 16.207 -3.264 1.00 70.75 285 ILE A C 1
ATOM 2393 O O . ILE A 1 285 ? 18.582 15.584 -2.434 1.00 70.75 285 ILE A O 1
ATOM 2397 N N . LEU A 1 286 ? 18.310 16.287 -4.543 1.00 67.31 286 LEU A N 1
ATOM 2398 C CA . LEU A 1 286 ? 19.504 15.618 -5.074 1.00 67.31 286 LEU A CA 1
ATOM 2399 C C . LEU A 1 286 ? 20.805 16.401 -4.815 1.00 67.31 286 LEU A C 1
ATOM 2401 O O . LEU A 1 286 ? 21.840 15.794 -4.540 1.00 67.31 286 LEU A O 1
ATOM 2405 N N . CYS A 1 287 ? 20.762 17.736 -4.874 1.00 60.53 287 CYS A N 1
ATOM 2406 C CA . CYS A 1 287 ? 21.898 18.619 -4.594 1.00 60.53 287 CYS A CA 1
ATOM 2407 C C . CYS A 1 287 ? 22.319 18.557 -3.120 1.00 60.53 287 CYS A C 1
ATOM 2409 O O . CYS A 1 287 ? 23.515 18.597 -2.838 1.00 60.53 287 CYS A O 1
ATOM 2411 N N . ASP A 1 288 ? 21.371 18.368 -2.196 1.00 62.88 288 ASP A N 1
ATOM 2412 C CA . ASP A 1 288 ? 21.664 18.166 -0.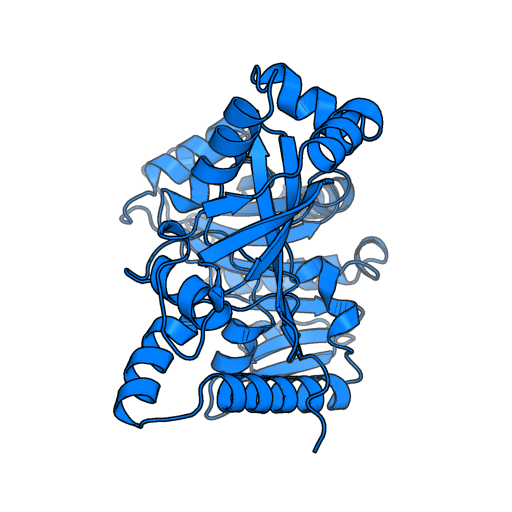770 1.00 62.88 288 ASP A CA 1
ATOM 2413 C C . ASP A 1 288 ? 22.489 16.881 -0.506 1.00 62.88 288 ASP A C 1
ATOM 2415 O O . ASP A 1 288 ? 23.064 16.731 0.571 1.00 62.88 288 ASP A O 1
ATOM 2419 N N . VAL A 1 289 ? 22.597 15.962 -1.482 1.00 57.47 289 VAL A N 1
ATOM 2420 C CA . VAL A 1 289 ? 23.389 14.709 -1.397 1.00 57.47 289 VAL A CA 1
ATOM 2421 C C . VAL A 1 289 ? 24.617 14.726 -2.311 1.00 57.47 289 VAL A C 1
ATOM 2423 O O . VAL A 1 289 ? 25.198 13.685 -2.597 1.00 57.47 289 VAL A O 1
ATOM 2426 N N . GLN A 1 290 ? 25.029 15.902 -2.790 1.00 58.81 290 GLN A N 1
ATOM 2427 C CA . GLN A 1 290 ? 26.191 16.055 -3.675 1.00 58.81 290 GLN A CA 1
ATOM 2428 C C . GLN A 1 290 ? 26.107 15.220 -4.968 1.00 58.81 290 GLN A C 1
ATOM 2430 O O . GLN A 1 290 ? 27.136 14.868 -5.546 1.00 58.81 290 GLN A O 1
ATOM 2435 N N . ALA A 1 291 ? 24.901 14.943 -5.484 1.00 59.41 291 ALA A N 1
ATOM 2436 C CA . ALA A 1 291 ? 24.712 14.405 -6.835 1.00 59.41 291 ALA A CA 1
ATOM 2437 C C . ALA A 1 291 ? 24.970 15.501 -7.890 1.00 59.41 291 ALA A C 1
ATOM 2439 O O . ALA A 1 291 ? 24.095 15.853 -8.677 1.00 59.41 291 ALA A O 1
ATOM 2440 N N . ASN A 1 292 ? 26.167 16.091 -7.842 1.00 67.31 292 ASN A N 1
ATOM 2441 C CA . ASN A 1 292 ? 26.561 17.291 -8.581 1.00 67.31 292 ASN A CA 1
ATOM 2442 C C . ASN A 1 292 ? 26.842 17.000 -10.063 1.00 67.31 292 ASN A C 1
ATOM 2444 O O . ASN A 1 292 ? 26.885 17.915 -10.886 1.00 67.31 292 ASN A O 1
ATOM 2448 N N . ASP A 1 293 ? 26.996 15.725 -10.410 1.00 77.75 293 ASP A N 1
ATOM 2449 C CA . ASP A 1 293 ? 27.173 15.236 -11.768 1.00 77.75 293 ASP A CA 1
ATOM 2450 C C . ASP A 1 293 ? 26.291 14.006 -12.047 1.00 77.75 293 ASP A C 1
ATOM 2452 O O . ASP A 1 293 ? 25.691 13.397 -11.155 1.00 77.75 293 ASP A O 1
ATOM 2456 N N . VAL A 1 294 ? 26.210 13.656 -13.333 1.00 81.38 294 VAL A N 1
ATOM 2457 C CA . VAL A 1 294 ? 25.371 12.568 -13.851 1.00 81.38 294 VAL A CA 1
ATOM 2458 C C . VAL A 1 294 ? 25.737 11.209 -13.251 1.00 81.38 294 VAL A C 1
ATOM 2460 O O . VAL A 1 294 ? 24.847 10.376 -13.082 1.00 81.38 294 VAL A O 1
ATOM 2463 N N . ASP A 1 295 ? 27.008 10.958 -12.947 1.00 83.50 295 ASP A N 1
ATOM 2464 C CA . ASP A 1 295 ? 27.462 9.647 -12.487 1.00 83.50 295 ASP A CA 1
ATOM 2465 C C . ASP A 1 295 ? 27.173 9.461 -10.997 1.00 83.50 295 ASP A C 1
ATOM 2467 O O . ASP A 1 295 ? 26.648 8.420 -10.601 1.00 83.50 295 ASP A O 1
ATOM 2471 N N . ASN A 1 296 ? 27.363 10.503 -10.186 1.00 81.25 296 ASN A N 1
ATOM 2472 C CA . ASN A 1 296 ? 26.905 10.517 -8.797 1.00 81.25 296 ASN A CA 1
ATOM 2473 C C . ASN A 1 296 ? 25.379 10.369 -8.701 1.00 81.25 296 ASN A C 1
ATOM 2475 O O . ASN A 1 296 ? 24.877 9.593 -7.885 1.00 81.25 296 ASN A O 1
ATOM 2479 N N . PHE A 1 297 ? 24.631 11.029 -9.590 1.00 82.56 297 PHE A N 1
ATOM 2480 C CA . PHE A 1 297 ? 23.185 10.837 -9.697 1.00 82.56 297 PHE A CA 1
ATOM 2481 C C . PHE A 1 297 ? 22.813 9.392 -10.056 1.00 82.56 297 PHE A C 1
ATOM 2483 O O . PHE A 1 297 ? 21.956 8.797 -9.399 1.00 82.56 297 PHE A O 1
ATOM 2490 N N . LYS A 1 298 ? 23.462 8.801 -11.067 1.00 85.31 298 LYS A N 1
ATOM 2491 C CA . LYS A 1 298 ? 23.242 7.394 -11.433 1.00 85.31 298 LYS A CA 1
ATOM 2492 C C . LYS A 1 298 ? 23.526 6.467 -10.256 1.00 85.31 298 LYS A C 1
ATOM 2494 O O . LYS A 1 298 ? 22.707 5.598 -9.983 1.00 85.31 298 LYS A O 1
ATOM 2499 N N . ASN A 1 299 ? 24.631 6.668 -9.543 1.00 82.88 299 ASN A N 1
ATOM 2500 C CA . ASN A 1 299 ? 25.005 5.844 -8.395 1.00 82.88 299 ASN A CA 1
ATOM 2501 C C . ASN A 1 299 ? 23.978 5.935 -7.259 1.00 82.88 299 ASN A C 1
ATOM 2503 O O . ASN A 1 299 ? 23.577 4.906 -6.716 1.00 82.88 299 ASN A O 1
ATOM 2507 N N . LEU A 1 300 ? 23.493 7.137 -6.933 1.00 79.69 300 LEU A N 1
ATOM 2508 C CA . LEU A 1 300 ? 22.434 7.335 -5.938 1.00 79.69 300 LEU A CA 1
ATOM 2509 C C . LEU A 1 300 ? 21.147 6.602 -6.340 1.00 79.69 300 LEU A C 1
ATOM 2511 O O . LEU A 1 300 ? 20.575 5.847 -5.553 1.00 79.69 300 LEU A O 1
ATOM 2515 N N . VAL A 1 301 ? 20.700 6.812 -7.581 1.00 80.19 301 VAL A N 1
ATOM 2516 C CA . VAL A 1 301 ? 19.474 6.198 -8.102 1.00 80.19 301 VAL A CA 1
ATOM 2517 C C . VAL A 1 301 ? 19.606 4.680 -8.139 1.00 80.19 301 VAL A C 1
ATOM 2519 O O . VAL A 1 301 ? 18.677 3.984 -7.750 1.00 80.19 301 VAL A O 1
ATOM 2522 N N . TRP A 1 302 ? 20.758 4.167 -8.568 1.00 79.62 302 TRP A N 1
ATOM 2523 C CA . TRP A 1 302 ? 21.014 2.737 -8.688 1.00 79.62 302 TRP A CA 1
ATOM 2524 C C . TRP A 1 302 ? 21.078 2.031 -7.337 1.00 79.62 302 TRP A C 1
ATOM 2526 O O . TRP A 1 302 ? 20.431 1.004 -7.153 1.00 79.62 302 TRP A O 1
ATOM 2536 N N . THR A 1 303 ? 21.805 2.595 -6.370 1.00 74.31 303 THR A N 1
ATOM 2537 C CA . THR A 1 303 ? 21.909 2.023 -5.015 1.00 74.31 303 THR A CA 1
ATOM 2538 C C . THR A 1 303 ? 20.578 2.046 -4.271 1.00 74.31 303 THR A C 1
ATOM 2540 O O . THR A 1 303 ? 20.324 1.178 -3.439 1.00 74.31 303 THR A O 1
ATOM 2543 N N . SER A 1 304 ? 19.710 3.001 -4.607 1.00 71.00 304 SER A N 1
ATOM 2544 C CA . SER A 1 304 ? 18.384 3.140 -4.008 1.00 71.00 304 SER A CA 1
ATOM 2545 C C . SER A 1 304 ? 17.275 2.436 -4.794 1.00 71.00 304 SER A C 1
ATOM 2547 O O . SER A 1 304 ? 16.127 2.415 -4.343 1.00 71.00 304 SER A O 1
ATOM 2549 N N . LEU A 1 305 ? 17.582 1.876 -5.970 1.00 71.38 305 LEU A N 1
ATOM 2550 C CA . LEU A 1 305 ? 16.612 1.184 -6.809 1.00 71.38 305 LEU A CA 1
ATOM 2551 C C . LEU A 1 305 ? 16.160 -0.092 -6.087 1.00 71.38 305 LEU A C 1
ATOM 2553 O O . LEU A 1 305 ? 16.886 -1.083 -6.011 1.00 71.38 305 LEU A O 1
ATOM 2557 N N . SER A 1 306 ? 14.957 -0.047 -5.521 1.00 65.56 306 SER A N 1
ATOM 2558 C CA . SER A 1 306 ? 14.366 -1.164 -4.787 1.00 65.56 306 SER A CA 1
ATOM 2559 C C . SER A 1 306 ? 13.396 -1.963 -5.660 1.00 65.56 306 SER A C 1
ATOM 2561 O O . SER A 1 306 ? 12.908 -1.488 -6.684 1.00 65.56 306 SER A O 1
ATOM 2563 N N . ASN A 1 307 ? 13.045 -3.163 -5.201 1.00 61.81 307 ASN A N 1
ATOM 2564 C CA . ASN A 1 307 ? 12.044 -4.033 -5.833 1.00 61.81 307 ASN A CA 1
ATOM 2565 C C . ASN A 1 307 ? 10.606 -3.496 -5.707 1.00 61.81 307 ASN A C 1
ATOM 2567 O O . ASN A 1 307 ? 9.664 -4.094 -6.226 1.00 61.81 307 ASN A O 1
ATOM 2571 N N . ASN A 1 308 ? 10.415 -2.373 -5.006 1.00 69.81 308 ASN A N 1
ATOM 2572 C CA . ASN A 1 308 ? 9.114 -1.740 -4.873 1.00 69.81 308 ASN A CA 1
ATOM 2573 C C . ASN A 1 308 ? 8.784 -0.973 -6.158 1.00 69.81 308 ASN A C 1
ATOM 2575 O O . ASN A 1 308 ? 9.111 0.211 -6.304 1.00 69.81 308 ASN A O 1
ATOM 2579 N N . ILE A 1 309 ? 8.180 -1.685 -7.109 1.00 79.19 309 ILE A N 1
ATOM 2580 C CA . ILE A 1 309 ? 7.723 -1.133 -8.380 1.00 79.19 309 ILE A CA 1
ATOM 2581 C C . ILE A 1 309 ? 6.196 -1.048 -8.425 1.00 79.19 309 ILE A C 1
ATOM 2583 O O . ILE A 1 309 ? 5.480 -1.897 -7.900 1.00 79.19 309 ILE A O 1
ATOM 2587 N N . PHE A 1 310 ? 5.688 -0.006 -9.067 1.00 85.50 310 PHE A N 1
ATOM 2588 C CA . PHE A 1 310 ? 4.260 0.285 -9.186 1.00 85.50 310 PHE A CA 1
ATOM 2589 C C . PHE A 1 310 ? 3.978 1.023 -10.498 1.00 85.50 310 PHE A C 1
ATOM 2591 O O . PHE A 1 310 ? 4.903 1.419 -11.204 1.00 85.50 310 PHE A O 1
ATOM 2598 N N . ASN A 1 311 ? 2.704 1.215 -10.854 1.00 88.69 311 ASN A N 1
ATOM 2599 C CA . ASN A 1 311 ? 2.287 1.756 -12.160 1.00 88.69 311 ASN A CA 1
ATOM 2600 C C . ASN A 1 311 ? 3.003 1.063 -13.333 1.00 88.69 311 ASN A C 1
ATOM 2602 O O . ASN A 1 311 ? 3.635 1.703 -14.175 1.00 88.69 311 ASN A O 1
ATOM 2606 N N . ILE A 1 312 ? 2.918 -0.261 -13.348 1.00 87.88 312 ILE A N 1
ATOM 2607 C CA . ILE A 1 312 ? 3.561 -1.131 -14.318 1.00 87.88 312 ILE A CA 1
ATOM 2608 C C . ILE A 1 312 ? 2.733 -1.112 -15.601 1.00 87.88 312 ILE A C 1
ATOM 2610 O O . ILE A 1 312 ? 1.526 -1.357 -15.585 1.00 87.88 312 ILE A O 1
ATOM 2614 N N . ILE A 1 313 ? 3.386 -0.827 -16.719 1.00 88.62 313 ILE A N 1
ATOM 2615 C CA . ILE A 1 313 ? 2.814 -0.925 -18.057 1.00 88.62 313 ILE A CA 1
ATOM 2616 C C . ILE A 1 313 ? 3.593 -2.005 -18.790 1.00 88.62 313 ILE A C 1
ATOM 2618 O O . ILE A 1 313 ? 4.793 -1.850 -19.017 1.00 88.62 313 ILE A O 1
ATOM 2622 N N . LEU A 1 314 ? 2.906 -3.083 -19.151 1.00 82.12 314 LEU A N 1
ATOM 2623 C CA . LEU A 1 314 ? 3.448 -4.155 -19.975 1.00 82.12 314 LEU A CA 1
ATOM 2624 C C . LEU A 1 314 ? 2.799 -4.065 -21.355 1.00 82.12 314 LEU A C 1
ATOM 2626 O O . LEU A 1 314 ? 1.596 -4.303 -21.501 1.00 82.12 314 LEU A O 1
ATOM 2630 N N . ASP A 1 315 ? 3.583 -3.708 -22.366 1.00 74.31 315 ASP A N 1
ATOM 2631 C CA . ASP A 1 315 ? 3.146 -3.707 -23.758 1.00 74.31 315 ASP A CA 1
ATOM 2632 C C . ASP A 1 315 ? 4.154 -4.436 -24.663 1.00 74.31 315 ASP A C 1
ATOM 2634 O O . ASP A 1 315 ? 5.147 -5.001 -24.201 1.00 74.31 315 ASP A O 1
ATOM 2638 N N . ILE A 1 316 ? 3.849 -4.488 -25.961 1.00 60.31 316 ILE A N 1
ATOM 2639 C CA . ILE A 1 316 ? 4.691 -5.156 -26.963 1.00 60.31 316 ILE A CA 1
ATOM 2640 C C . ILE A 1 316 ? 5.991 -4.393 -27.275 1.00 60.31 316 ILE A C 1
ATOM 2642 O O . ILE A 1 316 ? 6.886 -4.957 -27.894 1.00 60.31 316 ILE A O 1
ATOM 2646 N N . HIS A 1 317 ? 6.082 -3.117 -26.895 1.00 55.28 317 HIS A N 1
ATOM 2647 C CA . HIS A 1 317 ? 7.177 -2.199 -27.213 1.00 55.28 317 HIS A CA 1
ATOM 2648 C C . HIS A 1 317 ? 8.121 -1.958 -26.029 1.00 55.28 317 HIS A C 1
ATOM 2650 O O . HIS A 1 317 ? 9.241 -1.492 -26.228 1.00 55.28 317 HIS A O 1
ATOM 2656 N N . GLY A 1 318 ? 7.701 -2.263 -24.803 1.00 63.72 318 GLY A N 1
ATOM 2657 C CA . GLY A 1 318 ? 8.519 -2.080 -23.619 1.00 63.72 318 GLY A CA 1
ATOM 2658 C C . GLY A 1 318 ? 7.756 -2.297 -22.321 1.00 63.72 318 GLY A C 1
ATOM 2659 O O . GLY A 1 318 ? 6.547 -2.531 -22.276 1.00 63.72 318 GLY A O 1
ATOM 2660 N N . ARG A 1 319 ? 8.504 -2.231 -21.222 1.00 84.31 319 ARG A N 1
ATOM 2661 C CA . ARG A 1 319 ? 7.965 -2.384 -19.871 1.00 84.31 319 ARG A CA 1
ATOM 2662 C C . ARG A 1 319 ? 8.311 -1.132 -19.095 1.00 84.31 319 ARG A C 1
ATOM 2664 O O . ARG A 1 319 ? 9.486 -0.825 -18.915 1.00 84.31 319 ARG A O 1
ATOM 2671 N N . LYS A 1 320 ? 7.300 -0.373 -18.688 1.00 89.69 320 LYS A N 1
ATOM 2672 C CA . LYS A 1 320 ? 7.486 0.861 -17.917 1.00 89.69 320 LYS A CA 1
ATOM 2673 C C . LYS A 1 320 ? 7.019 0.636 -16.501 1.00 89.69 320 LYS A C 1
ATOM 2675 O O . LYS A 1 320 ? 6.046 -0.076 -16.282 1.00 89.69 320 LYS A O 1
ATOM 2680 N N . PHE A 1 321 ? 7.705 1.241 -15.552 1.00 88.62 321 PHE A N 1
ATOM 2681 C CA . PHE A 1 321 ? 7.334 1.154 -14.152 1.00 88.62 321 PHE A CA 1
ATOM 2682 C C . PHE A 1 321 ? 7.771 2.412 -13.424 1.00 88.62 321 PHE A C 1
ATOM 2684 O O . PHE A 1 321 ? 8.666 3.136 -13.865 1.00 88.62 321 PHE A O 1
ATOM 2691 N N . ASN A 1 322 ? 7.139 2.650 -12.288 1.00 88.00 322 ASN A N 1
ATOM 2692 C CA . ASN A 1 322 ? 7.592 3.620 -11.321 1.00 88.00 322 ASN A CA 1
ATOM 2693 C C . ASN A 1 322 ? 8.213 2.904 -10.128 1.00 88.00 322 ASN A C 1
ATOM 2695 O O . ASN A 1 322 ? 7.826 1.789 -9.789 1.00 88.00 322 ASN A O 1
ATOM 2699 N N . THR A 1 323 ? 9.143 3.573 -9.472 1.00 83.44 323 THR A N 1
ATOM 2700 C CA . THR A 1 323 ? 9.656 3.186 -8.162 1.00 83.44 323 THR A CA 1
ATOM 2701 C C . THR A 1 323 ? 9.849 4.434 -7.321 1.00 83.44 323 THR A C 1
ATOM 2703 O O . THR A 1 323 ? 9.734 5.568 -7.801 1.00 83.44 323 THR A O 1
ATOM 2706 N N . LEU A 1 324 ? 10.104 4.210 -6.046 1.00 80.69 324 LEU A N 1
ATOM 2707 C CA . LEU A 1 324 ? 10.219 5.241 -5.050 1.00 80.69 324 LEU A CA 1
ATOM 2708 C C . LEU A 1 324 ? 11.609 5.203 -4.440 1.00 80.69 324 LEU A C 1
ATOM 2710 O O . LEU A 1 324 ? 12.102 4.134 -4.084 1.00 80.69 324 LEU A O 1
ATOM 2714 N N . ILE A 1 325 ? 12.214 6.380 -4.321 1.00 76.88 325 ILE A N 1
ATOM 2715 C CA . ILE A 1 325 ? 13.537 6.554 -3.736 1.00 76.88 325 ILE A CA 1
ATOM 2716 C C . ILE A 1 325 ? 13.423 7.601 -2.628 1.00 76.88 325 ILE A C 1
ATOM 2718 O O . ILE A 1 325 ? 13.048 8.750 -2.882 1.00 76.88 325 ILE A O 1
ATOM 2722 N N . ASP A 1 326 ? 13.721 7.175 -1.401 1.00 72.31 326 ASP A N 1
ATOM 2723 C CA . ASP A 1 326 ? 13.773 8.040 -0.225 1.00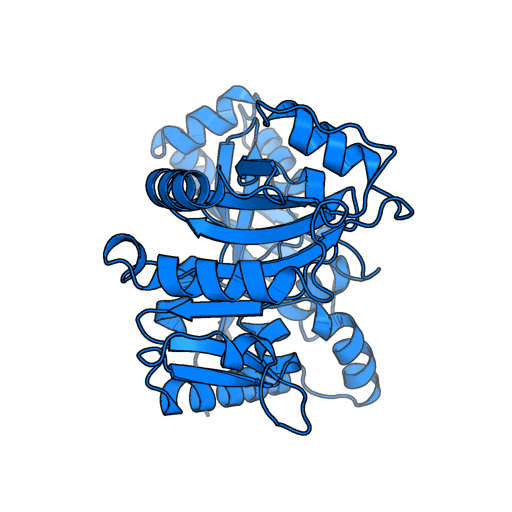 72.31 326 ASP A CA 1
ATOM 2724 C C . ASP A 1 326 ? 15.210 8.564 -0.041 1.00 72.31 326 ASP A C 1
ATOM 2726 O O . ASP A 1 326 ? 16.157 7.795 0.104 1.00 72.31 326 ASP A O 1
ATOM 2730 N N . VAL A 1 327 ? 15.372 9.887 -0.045 1.00 70.69 327 VAL A N 1
ATOM 2731 C CA . VAL A 1 327 ? 16.648 10.609 0.040 1.00 70.69 327 VAL A CA 1
ATOM 2732 C C . VAL A 1 327 ? 16.546 11.654 1.150 1.00 70.69 327 VAL A C 1
ATOM 2734 O O . VAL A 1 327 ? 15.741 12.574 1.049 1.00 70.69 327 VAL A O 1
ATOM 2737 N N . ASN A 1 328 ? 17.336 11.538 2.223 1.00 65.38 328 ASN A N 1
ATOM 2738 C CA . ASN A 1 328 ? 17.362 12.508 3.336 1.00 65.38 328 ASN A CA 1
ATOM 2739 C C . ASN A 1 328 ? 15.973 12.874 3.917 1.00 65.38 328 ASN A C 1
ATOM 2741 O O . ASN A 1 328 ? 15.708 14.026 4.250 1.00 65.38 328 ASN A O 1
ATOM 2745 N N . ASN A 1 329 ? 15.089 11.882 4.089 1.00 66.50 329 ASN A N 1
ATOM 2746 C CA . ASN A 1 329 ? 13.682 12.042 4.514 1.00 66.50 329 ASN A CA 1
ATOM 2747 C C . ASN A 1 329 ? 12.758 12.721 3.485 1.00 66.50 329 ASN A C 1
ATOM 2749 O O . ASN A 1 329 ? 11.620 13.056 3.812 1.00 66.50 329 ASN A O 1
ATOM 2753 N N . HIS A 1 330 ? 13.218 12.912 2.253 1.00 72.44 330 HIS A N 1
ATOM 2754 C CA . HIS A 1 330 ? 12.390 13.306 1.126 1.00 72.44 330 HIS A CA 1
ATOM 2755 C C . HIS A 1 330 ? 12.131 12.116 0.215 1.00 72.44 330 HIS A C 1
ATOM 2757 O O . HIS A 1 330 ? 12.974 11.242 0.059 1.00 72.44 330 HIS A O 1
ATOM 2763 N N . ARG A 1 331 ? 10.964 12.112 -0.417 1.00 77.62 331 ARG A N 1
ATOM 2764 C CA . ARG A 1 331 ? 10.494 11.027 -1.268 1.00 77.62 331 ARG A CA 1
ATOM 2765 C C . ARG A 1 331 ? 10.375 11.505 -2.703 1.00 77.62 331 ARG A C 1
ATOM 2767 O O . ARG A 1 331 ? 9.713 12.512 -2.959 1.00 77.62 331 ARG A O 1
ATOM 2774 N N . LEU A 1 332 ? 11.000 10.780 -3.624 1.00 81.06 332 LEU A N 1
ATOM 2775 C CA . LEU A 1 332 ? 10.943 11.054 -5.056 1.00 81.06 332 LEU A CA 1
ATOM 2776 C C . LEU A 1 332 ? 10.423 9.837 -5.816 1.00 81.06 332 LEU A C 1
ATOM 2778 O O . LEU A 1 332 ? 10.815 8.697 -5.558 1.00 81.06 332 LEU A O 1
ATOM 2782 N N . PHE A 1 333 ? 9.555 10.096 -6.789 1.00 85.50 333 PHE A N 1
ATOM 2783 C CA . PHE A 1 333 ? 9.034 9.082 -7.694 1.00 85.50 333 PHE A CA 1
ATOM 2784 C C . PHE A 1 333 ? 9.859 9.083 -8.960 1.00 85.50 333 PHE A C 1
ATOM 2786 O O . PHE A 1 333 ? 9.967 10.105 -9.633 1.00 85.50 333 PHE A O 1
ATOM 2793 N N . PHE A 1 334 ? 10.391 7.926 -9.321 1.00 87.19 334 PHE A N 1
ATOM 2794 C CA . PHE A 1 334 ? 11.139 7.741 -10.551 1.00 87.19 334 PHE A CA 1
ATOM 2795 C C . PHE A 1 334 ? 10.339 6.865 -11.501 1.00 87.19 334 PHE A C 1
ATOM 2797 O O . PHE A 1 334 ? 9.758 5.868 -11.084 1.00 87.19 334 PHE A O 1
ATOM 2804 N N . SER A 1 335 ? 10.320 7.231 -12.779 1.00 91.38 335 SER A N 1
ATOM 2805 C CA . SER A 1 335 ? 9.729 6.432 -13.851 1.00 91.38 335 SER A CA 1
ATOM 2806 C C . SER A 1 335 ? 10.826 5.903 -14.756 1.00 91.38 335 SER A C 1
ATOM 2808 O O . SER A 1 335 ? 11.658 6.673 -15.244 1.00 91.38 335 SER A O 1
ATOM 2810 N N . PHE A 1 336 ? 10.778 4.608 -15.033 1.00 90.25 336 PHE A N 1
ATOM 2811 C CA . PHE A 1 336 ? 11.772 3.890 -15.812 1.00 90.25 336 PHE A CA 1
ATOM 2812 C C . PHE A 1 336 ? 11.140 3.128 -16.971 1.00 90.25 336 PHE A C 1
ATOM 2814 O O . PHE A 1 336 ? 9.973 2.735 -16.932 1.00 90.25 336 PHE A O 1
ATOM 2821 N N . GLU A 1 337 ? 11.946 2.916 -18.003 1.00 90.56 337 GLU A N 1
ATOM 2822 C CA . GLU A 1 337 ? 11.693 1.986 -19.095 1.00 90.56 337 GLU A CA 1
ATOM 2823 C C . GLU A 1 337 ? 12.714 0.853 -19.015 1.00 90.56 337 GLU A C 1
ATOM 2825 O O . GLU A 1 337 ? 13.920 1.090 -18.970 1.00 90.56 337 GLU A O 1
ATOM 2830 N N . TYR A 1 338 ? 12.229 -0.380 -18.992 1.00 86.94 338 TYR A N 1
ATOM 2831 C CA . TYR A 1 338 ? 13.036 -1.588 -18.995 1.00 86.94 338 TYR A CA 1
ATOM 2832 C C . TYR A 1 338 ? 13.163 -2.127 -20.423 1.00 86.94 338 TYR A C 1
ATOM 2834 O O . TYR A 1 338 ? 12.159 -2.462 -21.061 1.00 86.94 338 TYR A O 1
ATOM 2842 N N . ILE A 1 339 ? 14.401 -2.234 -20.914 1.00 85.69 339 ILE A N 1
ATOM 2843 C CA . ILE A 1 339 ? 14.725 -2.659 -22.281 1.00 85.69 339 ILE A CA 1
ATOM 2844 C C . ILE A 1 339 ? 15.521 -3.964 -22.213 1.00 85.69 339 ILE A C 1
ATOM 2846 O O . ILE A 1 339 ? 16.747 -3.968 -22.077 1.00 85.69 339 ILE A O 1
ATOM 2850 N N . SER A 1 340 ? 14.807 -5.091 -22.311 1.00 79.06 340 SER A N 1
ATOM 2851 C CA . SER A 1 340 ? 15.389 -6.422 -22.079 1.00 79.06 340 SER A CA 1
ATOM 2852 C C . SER A 1 340 ? 16.542 -6.771 -23.025 1.00 79.06 340 SER A C 1
ATOM 2854 O O . SER A 1 340 ? 17.565 -7.273 -22.571 1.00 79.06 340 SER A O 1
ATOM 2856 N N . GLU A 1 341 ? 16.408 -6.439 -24.313 1.00 81.94 341 GLU A N 1
ATOM 2857 C CA . GLU A 1 341 ? 17.376 -6.770 -25.369 1.00 81.94 341 GLU A CA 1
ATOM 2858 C C . GLU A 1 341 ? 18.727 -6.077 -25.177 1.00 81.94 341 GLU A C 1
ATOM 2860 O O . GLU A 1 341 ? 19.767 -6.649 -25.488 1.00 81.94 341 GLU A O 1
ATOM 2865 N N . LYS A 1 342 ? 18.712 -4.851 -24.640 1.00 86.69 342 LYS A N 1
ATOM 2866 C CA . LYS A 1 342 ? 19.915 -4.034 -24.428 1.00 86.69 342 LYS A CA 1
ATOM 2867 C C . LYS A 1 342 ? 20.514 -4.183 -23.036 1.00 86.69 342 LYS A C 1
ATOM 2869 O O . LYS A 1 342 ? 21.579 -3.640 -22.772 1.00 86.69 342 LYS A O 1
ATOM 2874 N N . LYS A 1 343 ? 19.824 -4.887 -22.138 1.00 85.69 343 LYS A N 1
ATOM 2875 C CA . LYS A 1 343 ? 20.139 -4.913 -20.707 1.00 85.69 343 LYS A CA 1
ATOM 2876 C C . LYS A 1 343 ? 20.228 -3.511 -20.089 1.00 85.69 343 LYS A C 1
ATOM 2878 O O . LYS A 1 343 ? 21.142 -3.201 -19.325 1.00 85.69 343 LYS A O 1
ATOM 2883 N N . GLU A 1 344 ? 19.253 -2.662 -20.418 1.00 88.75 344 GLU A N 1
ATOM 2884 C CA . GLU A 1 344 ? 19.175 -1.270 -19.958 1.00 88.75 344 GLU A CA 1
ATOM 2885 C C . GLU A 1 344 ? 17.915 -1.014 -19.118 1.00 88.75 344 GLU A C 1
ATOM 2887 O O . GLU A 1 344 ? 16.816 -1.464 -19.459 1.00 88.75 344 GLU A O 1
ATOM 2892 N N . ILE A 1 345 ? 18.069 -0.214 -18.063 1.00 88.25 345 ILE A N 1
ATOM 2893 C CA . ILE A 1 345 ? 16.981 0.475 -17.364 1.00 88.25 345 ILE A CA 1
ATOM 2894 C C . ILE A 1 345 ? 17.150 1.964 -17.638 1.00 88.25 345 ILE A C 1
ATOM 2896 O O . ILE A 1 345 ? 18.095 2.593 -17.168 1.00 88.25 345 ILE A O 1
ATOM 2900 N N . ARG A 1 346 ? 16.251 2.545 -18.428 1.00 90.75 346 ARG A N 1
ATOM 2901 C CA . ARG A 1 346 ? 16.340 3.940 -18.859 1.00 90.75 346 ARG A CA 1
ATOM 2902 C C . ARG A 1 346 ? 15.461 4.836 -18.006 1.00 90.75 346 ARG A C 1
ATOM 2904 O O . ARG A 1 346 ? 14.260 4.604 -17.885 1.00 90.75 346 ARG A O 1
ATOM 2911 N N . LEU A 1 347 ? 16.037 5.9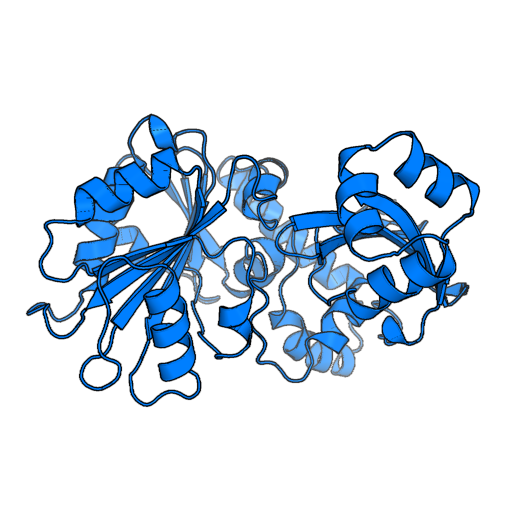09 -17.470 1.00 90.69 347 LEU A N 1
ATOM 2912 C CA . LEU A 1 347 ? 15.280 6.923 -16.743 1.00 90.69 347 LEU A CA 1
ATOM 2913 C C . LEU A 1 347 ? 14.383 7.735 -17.691 1.00 90.69 347 LEU A C 1
ATOM 2915 O O . LEU A 1 347 ? 14.864 8.411 -18.603 1.00 90.69 347 LE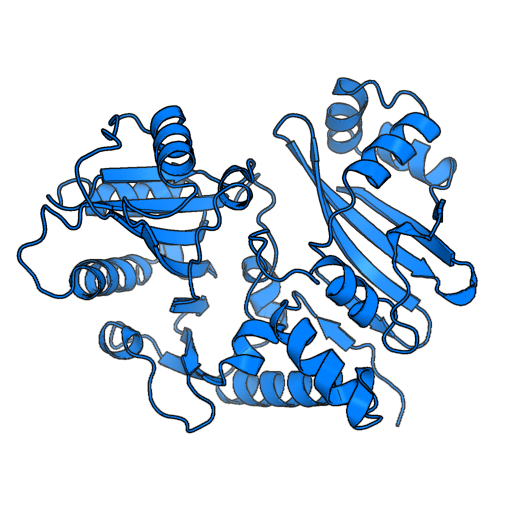U A O 1
ATOM 2919 N N . ILE A 1 348 ? 13.074 7.730 -17.432 1.00 90.56 348 ILE A N 1
ATOM 2920 C CA . ILE A 1 348 ? 12.088 8.538 -18.163 1.00 90.56 348 ILE A CA 1
ATOM 2921 C C . ILE A 1 348 ? 11.938 9.914 -17.505 1.00 90.56 348 ILE A C 1
ATOM 2923 O O . ILE A 1 348 ? 12.006 10.941 -18.192 1.00 90.56 348 ILE A O 1
ATOM 2927 N N . THR A 1 349 ? 11.693 9.948 -16.190 1.00 90.00 349 THR A N 1
ATOM 2928 C CA . THR A 1 349 ? 11.510 11.178 -15.399 1.00 90.00 349 THR A CA 1
ATOM 2929 C C . THR A 1 349 ? 11.592 10.902 -13.890 1.00 90.00 349 THR A C 1
ATOM 2931 O O . THR A 1 349 ? 11.511 9.749 -13.476 1.00 90.00 349 THR A O 1
ATOM 2934 N N . ALA A 1 350 ? 11.712 11.961 -13.084 1.00 87.00 350 ALA A N 1
ATOM 2935 C CA . ALA A 1 350 ? 11.587 11.937 -11.623 1.00 87.00 350 ALA A CA 1
ATOM 2936 C C . ALA A 1 350 ? 10.698 13.101 -11.139 1.00 87.00 350 ALA A C 1
ATOM 2938 O O . ALA A 1 350 ? 10.726 14.156 -11.785 1.00 87.00 350 ALA A O 1
ATOM 2939 N N . TYR A 1 351 ? 9.894 12.952 -10.079 1.00 82.56 351 TYR A N 1
ATOM 2940 C CA . TYR A 1 351 ? 9.007 14.012 -9.560 1.00 82.56 351 TYR A CA 1
ATOM 2941 C C . TYR A 1 351 ? 8.656 13.894 -8.074 1.00 82.56 351 TYR A C 1
ATOM 2943 O O . TYR A 1 351 ? 8.850 12.811 -7.483 1.00 82.56 351 TYR A O 1
#

Foldseek 3Di:
DADDKDWFQAFFDPCLVVLVVCVVVVDQPVVVLVVLVVVVQVLCVVVPHHLVLLNLAQAADQPPFWFKKKWKFFPVQDPDPDPPLVLLLVVQVLCVDPLNQAFKKWKWKDKLDLPAAQSVVVLVVCQVFDPDRDDSPDTMMIMMMMGTDGPVSQVSSCVVCVPPRGTDDMGTCRQPLSVQVRQPDTDTQFMDDRQETEGEDAPVDDDRPSVVSHDPSHHYRYDHNVSCNGRVDQDSPHDDDPCLQQVLLCLQPVPPSDRLLQFAEDEDPVQVCCCLVVVVVSVVLCVVVVPVDPVSVRVLCSVQDDSRWGRWIDHPVWIKIWDWGRGPSGIKIWIWTQDPVRSYTYTPHMD

Mean predicted aligned error: 7.86 Å